Protein 1SPX (pdb70)

Radius of gyration: 17.14 Å; Cα contacts (8 Å, |Δi|>4): 496; chains: 1; bounding box: 52×37×44 Å

Foldseek 3Di:
DPQALAEEEQEPCLFFLNLLLQLVNQLVHHQYEYEEQDPVSQVVSLVSNVVSVGDNLSYHYQRADLLDPVSLCRSVVRRCVSSVAHAEYEADWAPDVVVLVVLLSTLPVSSVSSCVVRLVRNLVNLHEYEYEAALCEDPDHNVVCVRSHVSSVVVLVVQLVCLVVSVVSSYAGEYEHEAFEDPSDPVVLVVCVVQQVLSDGHGSNQSSVVSVQRRGCVRPVPDGSYYHYHYNCRSVD

Nearest PDB structures (foldseek):
  1spx-assembly1_A  TM=1.004E+00  e=1.127E-48  Caenorhabditis elegans
  1xhl-assembly1_A  TM=9.649E-01  e=7.711E-34  Caenorhabditis elegans
  4dml-assembly2_B  TM=9.146E-01  e=4.119E-20  Synechococcus elongatus PCC 7942 = FACHB-805
  4bny-assembly1_D  TM=8.651E-01  e=1.628E-18  Pseudomonas aeruginosa PAO1
  4bo6-assembly1_D  TM=8.682E-01  e=5.655E-18  Pseudomonas aeruginosa PAO1

Structure (mmCIF, N/CA/C/O backbone):
data_1SPX
#
_entry.id   1SPX
#
_cell.length_a   64.682
_cell.length_b   89.287
_cell.length_c   108.153
_cell.angle_alpha   90.00
_cell.angle_beta   90.00
_cell.angle_gamma   90.00
#
_symmetry.space_group_name_H-M   'I 2 2 2'
#
loop_
_entity.id
_entity.type
_entity.pdbx_description
1 polymer 'short-chain reductase family member (5L265)'
2 water water
#
loop_
_atom_site.group_PDB
_atom_site.id
_atom_site.type_symbol
_atom_site.label_atom_id
_atom_site.label_alt_id
_atom_site.label_comp_id
_atom_site.label_asym_id
_atom_site.label_entity_id
_atom_site.label_seq_id
_atom_site.pdbx_PDB_ins_code
_atom_site.Cartn_x
_atom_site.Cartn_y
_atom_site.Cartn_z
_atom_site.occupancy
_atom_site.B_iso_or_equiv
_atom_site.auth_seq_id
_atom_site.auth_comp_id
_atom_site.auth_asym_id
_atom_site.auth_atom_id
_atom_site.pdbx_PDB_model_num
ATOM 1 N N . THR A 1 2 ? 35.601 38.002 17.110 1.00 51.90 2 THR A N 1
ATOM 2 C CA . THR A 1 2 ? 34.953 38.313 18.416 1.00 51.69 2 THR A CA 1
ATOM 3 C C . THR A 1 2 ? 35.857 37.905 19.586 1.00 49.95 2 THR A C 1
ATOM 4 O O . THR A 1 2 ? 36.794 37.122 19.416 1.00 48.59 2 THR A O 1
ATOM 8 N N . ARG A 1 3 ? 35.599 38.450 20.771 1.00 49.09 3 ARG A N 1
ATOM 9 C CA . ARG A 1 3 ? 36.431 38.104 21.914 1.00 49.37 3 ARG A CA 1
ATOM 10 C C . ARG A 1 3 ? 36.245 36.635 22.249 1.00 47.89 3 ARG A C 1
ATOM 11 O O . ARG A 1 3 ? 35.191 36.062 22.001 1.00 51.69 3 ARG A O 1
ATOM 19 N N . PHE A 1 4 ? 37.282 36.030 22.805 1.00 46.11 4 PHE A N 1
ATOM 20 C CA . PHE A 1 4 ? 37.277 34.611 23.158 1.00 42.21 4 PHE A CA 1
ATOM 21 C C . PHE A 1 4 ? 37.602 33.734 21.952 1.00 40.42 4 PHE A C 1
ATOM 22 O O . PHE A 1 4 ? 37.505 32.508 22.025 1.00 37.87 4 PHE A O 1
ATOM 30 N N . ALA A 1 5 ? 37.976 34.362 20.840 1.00 39.48 5 ALA A N 1
ATOM 31 C CA . ALA A 1 5 ? 38.351 33.602 19.653 1.00 40.65 5 ALA A CA 1
ATOM 32 C C . ALA A 1 5 ? 39.649 32.891 20.027 1.00 39.42 5 ALA A C 1
ATOM 33 O O . ALA A 1 5 ? 40.557 33.506 20.581 1.00 38.50 5 ALA A O 1
ATOM 35 N N . GLU A 1 6 ? 39.727 31.599 19.736 1.00 40.89 6 GLU A N 1
ATOM 36 C CA . GLU A 1 6 ? 40.907 30.802 20.059 1.00 43.78 6 GLU A CA 1
ATOM 37 C C . GLU A 1 6 ? 41.024 30.555 21.564 1.00 43.31 6 GLU A C 1
ATOM 38 O 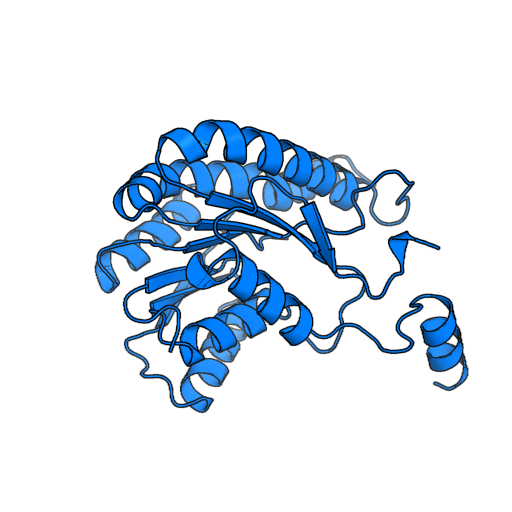O . GLU A 1 6 ? 42.094 30.196 22.057 1.00 45.43 6 GLU A O 1
ATOM 44 N N . LYS A 1 7 ? 39.928 30.763 22.291 1.00 39.77 7 LYS A N 1
ATOM 45 C CA . LYS A 1 7 ? 39.910 30.529 23.733 1.00 37.12 7 LYS A CA 1
ATOM 46 C C . LYS A 1 7 ? 39.049 29.303 24.013 1.00 35.74 7 LYS A C 1
ATOM 47 O O . LYS A 1 7 ? 38.075 29.041 23.307 1.00 35.48 7 LYS A O 1
ATOM 53 N N 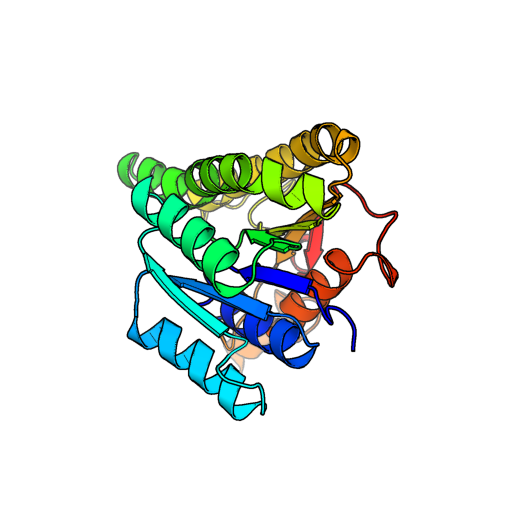. VAL A 1 8 ? 39.410 28.552 25.043 1.00 34.61 8 VAL A N 1
ATOM 54 C CA . VAL A 1 8 ? 38.662 27.360 25.411 1.00 31.91 8 VAL A CA 1
ATOM 55 C C . VAL A 1 8 ? 38.137 27.536 26.825 1.00 31.37 8 VAL A C 1
ATOM 56 O O . VAL A 1 8 ? 38.896 27.855 27.741 1.00 28.67 8 VAL A O 1
ATOM 60 N N . ALA A 1 9 ? 36.838 27.325 27.005 1.00 29.57 9 ALA A N 1
ATOM 61 C CA . ALA A 1 9 ? 36.244 27.493 28.319 1.00 30.20 9 ALA A CA 1
ATOM 62 C C . ALA A 1 9 ? 35.418 26.319 28.799 1.00 30.10 9 ALA A C 1
ATOM 63 O O . ALA A 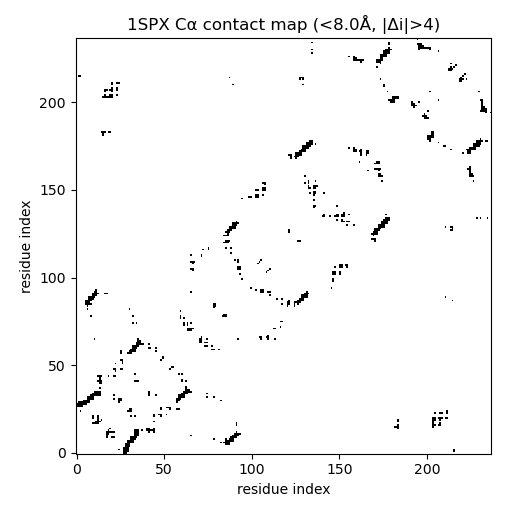1 9 ? 34.728 25.656 28.022 1.00 29.37 9 ALA A O 1
ATOM 65 N N . ILE A 1 10 ? 35.505 26.071 30.098 1.00 29.74 10 ILE A N 1
ATOM 66 C CA . ILE A 1 10 ? 34.722 25.029 30.734 1.00 29.84 10 ILE A CA 1
ATOM 67 C C . ILE A 1 10 ? 33.678 25.769 31.565 1.00 30.67 10 ILE A C 1
ATOM 68 O O . ILE A 1 10 ? 34.009 26.680 32.332 1.00 29.53 10 ILE A O 1
ATOM 73 N N . ILE A 1 11 ? 32.417 25.399 31.389 1.00 31.20 11 ILE A N 1
ATOM 74 C CA . ILE A 1 11 ? 31.332 26.019 32.139 1.00 29.67 11 ILE A CA 1
ATOM 75 C C . ILE A 1 11 ? 30.577 24.909 32.863 1.00 30.68 11 ILE A C 1
ATOM 76 O O . ILE A 1 11 ? 29.888 24.111 32.224 1.00 29.62 11 ILE A O 1
ATOM 81 N N . THR A 1 12 ? 30.715 24.839 34.183 1.00 29.92 12 THR A N 1
ATOM 82 C CA . THR A 1 12 ? 30.001 23.822 34.949 1.00 30.39 12 THR A CA 1
ATOM 83 C C . THR A 1 12 ? 28.582 24.327 35.214 1.00 30.42 12 THR A C 1
ATOM 84 O O . THR A 1 12 ? 28.316 25.524 35.088 1.00 29.09 12 THR A O 1
ATOM 88 N N . GLY A 1 13 ? 27.676 23.422 35.574 1.00 30.05 13 GLY A N 1
ATOM 89 C CA . GLY A 1 13 ? 26.301 23.824 35.817 1.00 31.09 13 GLY A CA 1
ATOM 90 C C . GLY A 1 13 ? 25.714 24.535 34.608 1.00 31.40 13 GLY A C 1
ATOM 91 O O . GLY A 1 13 ? 24.868 25.416 34.740 1.00 33.15 13 GLY A O 1
ATOM 92 N N . SER A 1 14 ? 26.160 24.144 33.419 1.00 32.79 14 SER A N 1
ATOM 93 C CA . SER A 1 14 ? 25.690 24.764 32.187 1.00 32.16 14 SER A CA 1
ATOM 94 C C . SER A 1 14 ? 24.489 24.081 31.543 1.00 34.55 14 SER A C 1
ATOM 95 O O . SER A 1 14 ? 24.183 24.323 30.374 1.00 33.27 14 SER A O 1
ATOM 98 N N . SER A 1 15 ? 23.792 23.242 32.299 1.00 35.18 15 SER A N 1
ATOM 99 C CA . SER A 1 15 ? 22.629 22.568 31.739 1.00 38.78 15 SER A CA 1
ATOM 100 C C . SER A 1 15 ? 21.372 23.422 31.887 1.00 39.72 15 SER A C 1
ATOM 101 O O . SER A 1 15 ? 20.304 23.047 31.403 1.00 40.28 15 SER A O 1
ATOM 104 N N . ASN A 1 16 ? 21.500 24.572 32.544 1.00 39.04 16 ASN A N 1
ATOM 105 C CA . ASN A 1 16 ? 20.352 25.449 32.748 1.00 39.80 16 ASN A CA 1
ATOM 106 C C . ASN A 1 16 ? 20.724 26.873 33.152 1.00 37.54 16 ASN A C 1
ATOM 107 O O . ASN A 1 16 ? 21.876 27.169 33.454 1.00 37.75 16 ASN A O 1
ATOM 112 N N . GLY A 1 17 ? 19.709 27.733 33.170 1.00 34.68 17 GLY A N 1
ATOM 113 C CA . GLY A 1 17 ? 19.863 29.124 33.559 1.00 33.69 17 GLY A CA 1
ATOM 114 C C . GLY A 1 17 ? 21.167 29.835 33.235 1.00 32.14 17 GLY A C 1
ATOM 115 O O . GLY A 1 17 ? 21.572 29.928 32.076 1.00 31.75 17 GLY A O 1
ATOM 116 N N . ILE A 1 18 ? 21.808 30.355 34.277 1.00 31.83 18 ILE A N 1
ATOM 117 C CA . ILE A 1 18 ? 23.065 31.083 34.153 1.00 31.65 18 ILE A CA 1
ATOM 118 C C . ILE A 1 18 ? 24.107 30.333 33.334 1.00 31.70 18 ILE A C 1
ATOM 119 O O . ILE A 1 18 ? 24.620 30.851 32.346 1.00 32.88 18 ILE A O 1
ATOM 124 N N . GLY A 1 19 ? 24.415 29.113 33.757 1.00 32.12 19 GLY A N 1
ATOM 125 C CA . GLY A 1 19 ? 25.402 28.315 33.057 1.00 34.33 19 GLY A CA 1
ATOM 126 C C . GLY A 1 19 ? 25.087 28.154 31.587 1.00 34.19 19 GLY A C 1
ATOM 127 O O . GLY A 1 19 ? 25.976 28.260 30.744 1.00 34.55 19 GLY A O 1
ATOM 128 N N . ARG A 1 20 ? 23.820 27.901 31.274 1.00 33.88 20 ARG A N 1
ATOM 129 C CA . ARG A 1 20 ? 23.417 27.723 29.883 1.00 35.36 20 ARG A CA 1
ATOM 130 C C . ARG A 1 20 ? 23.592 28.996 29.063 1.00 34.41 20 ARG A C 1
ATOM 131 O O . ARG A 1 20 ? 24.142 28.959 27.960 1.00 35.33 20 ARG A O 1
ATOM 139 N N . ALA A 1 21 ? 23.123 30.119 29.600 1.00 33.38 21 ALA A N 1
ATOM 140 C CA . ALA A 1 21 ? 23.243 31.394 28.898 1.00 33.62 21 ALA A CA 1
ATOM 141 C C . ALA A 1 21 ? 24.716 31.761 28.698 1.00 32.28 21 ALA A C 1
ATOM 142 O O . ALA A 1 21 ? 25.091 32.331 27.674 1.00 32.61 21 ALA A O 1
ATOM 144 N N . THR A 1 22 ? 25.548 31.433 29.681 1.00 32.30 22 THR A N 1
ATOM 145 C CA . THR A 1 22 ? 26.974 31.737 29.593 1.00 30.67 22 THR A CA 1
ATOM 146 C C . THR A 1 22 ? 27.627 30.940 28.463 1.00 30.47 22 THR A C 1
ATOM 147 O O . THR A 1 22 ? 28.429 31.477 27.699 1.00 30.43 22 THR A O 1
ATOM 151 N N . ALA A 1 23 ? 27.281 29.658 28.368 1.00 30.85 23 ALA A N 1
ATOM 152 C CA . ALA A 1 23 ? 27.831 28.786 27.333 1.00 31.32 23 ALA A CA 1
ATOM 153 C C . ALA A 1 23 ? 27.449 29.297 25.944 1.00 31.87 23 ALA A C 1
ATOM 154 O O . ALA A 1 23 ? 28.277 29.328 25.031 1.00 29.90 23 ALA A O 1
ATOM 156 N N . VAL A 1 24 ? 26.190 29.693 25.786 1.00 31.83 24 VAL A N 1
ATOM 157 C CA . VAL A 1 24 ? 25.714 30.209 24.506 1.00 32.32 24 VAL A CA 1
ATOM 158 C C . VAL A 1 24 ? 26.444 31.504 24.152 1.00 32.85 24 VAL A C 1
ATOM 159 O O . VAL A 1 24 ? 26.872 31.693 23.014 1.00 32.88 24 VAL A O 1
ATOM 163 N N . LEU A 1 25 ? 26.588 32.391 25.132 1.00 33.36 25 LEU A N 1
ATOM 164 C CA . LEU A 1 25 ? 27.269 33.663 24.907 1.00 33.36 25 LEU A CA 1
ATOM 165 C C . LEU A 1 25 ? 28.724 33.453 24.499 1.00 33.95 25 LEU A C 1
ATOM 166 O O . LEU A 1 25 ? 29.169 33.981 23.479 1.00 34.09 25 LEU A O 1
ATOM 171 N N . PHE A 1 26 ? 29.465 32.686 25.295 1.00 33.69 26 PHE A N 1
ATOM 172 C CA . PHE A 1 26 ? 30.870 32.426 24.992 1.00 34.35 26 PHE A CA 1
ATOM 173 C C . PHE A 1 26 ? 31.051 31.761 23.627 1.00 35.37 26 PHE A C 1
ATOM 174 O O . PHE A 1 26 ? 31.960 32.112 22.870 1.00 33.52 26 PHE A O 1
ATOM 182 N N . ALA A 1 27 ? 30.185 30.802 23.318 1.00 35.35 27 ALA A N 1
ATOM 183 C CA . ALA A 1 27 ? 30.248 30.098 22.040 1.00 35.33 27 ALA A CA 1
ATOM 184 C C . ALA A 1 27 ? 30.023 31.091 20.907 1.00 35.29 27 ALA A C 1
ATOM 185 O O . ALA A 1 27 ? 30.757 31.099 19.919 1.00 34.34 27 ALA A O 1
ATOM 187 N N . ARG A 1 28 ? 29.005 31.932 21.060 1.00 36.97 28 ARG A N 1
ATOM 188 C CA . ARG A 1 28 ? 28.694 32.935 20.052 1.00 40.00 28 ARG A CA 1
ATOM 189 C C . ARG A 1 28 ? 29.864 33.897 19.906 1.00 40.96 28 ARG A C 1
ATOM 190 O O . ARG A 1 28 ? 30.049 34.500 18.849 1.00 40.73 28 ARG A O 1
ATOM 198 N N . GLU A 1 29 ? 30.658 34.022 20.967 1.00 40.29 29 GLU A N 1
ATOM 199 C CA . GLU A 1 29 ? 31.812 34.912 20.968 1.00 41.20 29 GLU A CA 1
ATOM 200 C C . GLU A 1 29 ? 33.053 34.266 20.360 1.00 40.90 29 GLU A C 1
ATOM 201 O O . GLU A 1 29 ? 34.124 34.871 20.340 1.00 39.11 29 GLU A O 1
ATOM 207 N N . GLY A 1 30 ? 32.915 33.032 19.881 1.00 39.76 30 GLY A N 1
ATOM 208 C CA . GLY A 1 30 ? 34.041 32.358 19.256 1.00 38.84 30 GLY A CA 1
ATOM 209 C C . GLY A 1 30 ? 34.831 31.364 20.093 1.00 39.58 30 GLY A C 1
ATOM 210 O O . GLY A 1 30 ? 35.770 30.740 19.596 1.00 37.53 30 GLY A O 1
ATOM 211 N N . ALA A 1 31 ? 34.459 31.196 21.357 1.00 37.69 31 ALA A N 1
ATOM 212 C CA . ALA A 1 31 ? 35.178 30.270 22.221 1.00 36.92 31 ALA A CA 1
ATOM 213 C C . ALA A 1 31 ? 34.787 28.811 22.017 1.00 35.82 31 ALA A C 1
ATOM 214 O O . ALA A 1 31 ? 33.682 28.508 21.566 1.00 34.42 31 ALA A O 1
ATOM 216 N N . LYS A 1 32 ? 35.649 27.921 22.479 1.00 34.09 32 LYS A N 1
ATOM 217 C CA . LYS A 1 32 ? 35.446 26.480 22.268 1.00 35.27 32 LYS A CA 1
ATOM 218 C C . LYS A 1 32 ? 35.028 26.025 23.668 1.00 35.14 32 LYS A C 1
ATOM 219 O O . LYS A 1 32 ? 35.872 25.842 24.556 1.00 34.89 32 LYS A O 1
ATOM 225 N N . VAL A 1 33 ? 33.754 25.613 23.813 1.00 35.09 33 VAL A N 1
ATOM 226 C CA . VAL A 1 33 ? 33.197 25.423 25.141 1.00 34.18 33 VAL A CA 1
ATOM 227 C C . VAL A 1 33 ? 32.872 24.003 25.562 1.00 34.69 33 VAL A C 1
ATOM 228 O O . VAL A 1 33 ? 32.400 23.186 24.771 1.00 34.59 33 VAL A O 1
ATOM 232 N N . THR A 1 34 ? 33.144 23.722 26.830 1.00 33.26 34 THR A N 1
ATOM 233 C CA . THR A 1 34 ? 32.828 22.431 27.406 1.00 31.62 34 THR A CA 1
ATOM 234 C C . THR A 1 34 ? 31.677 22.688 28.361 1.00 31.18 34 THR A C 1
ATOM 235 O O . THR A 1 34 ? 31.808 23.442 29.328 1.00 31.04 34 THR A O 1
ATOM 239 N N . ILE A 1 35 ? 30.535 22.092 28.064 1.00 29.16 35 ILE A N 1
ATOM 240 C CA . ILE A 1 35 ? 29.376 22.239 28.915 1.00 28.86 35 ILE A CA 1
ATOM 241 C C . ILE A 1 35 ? 29.281 20.925 29.657 1.00 31.36 35 ILE A C 1
ATOM 242 O O . ILE A 1 35 ? 29.731 19.896 29.153 1.00 29.99 35 ILE A O 1
ATOM 247 N N . THR A 1 36 ? 28.721 20.950 30.858 1.00 32.35 36 THR A N 1
ATOM 248 C CA . THR A 1 36 ? 28.625 19.725 31.628 1.00 32.73 36 THR A CA 1
ATOM 249 C C . THR A 1 36 ? 27.505 19.760 32.659 1.00 35.14 36 THR A C 1
ATOM 250 O O . THR A 1 36 ? 27.080 20.831 33.109 1.00 35.14 36 THR A O 1
ATOM 254 N N . GLY A 1 37 ? 27.026 18.571 33.012 1.00 36.55 37 GLY A N 1
ATOM 255 C CA . GLY A 1 37 ? 25.959 18.432 33.985 1.00 38.00 37 GLY A CA 1
ATOM 256 C C . GLY A 1 37 ? 25.597 16.965 34.133 1.00 40.47 37 GLY A C 1
ATOM 257 O O . GLY A 1 37 ? 26.100 16.119 33.389 1.00 39.17 37 GLY A O 1
ATOM 258 N N . ARG A 1 38 ? 24.721 16.659 35.085 1.00 41.81 38 ARG A N 1
ATOM 259 C CA . ARG A 1 38 ? 24.300 15.280 35.322 1.00 45.96 38 ARG A CA 1
ATOM 260 C C . ARG A 1 38 ? 23.071 14.896 34.496 1.00 45.93 38 ARG A C 1
ATOM 261 O O . ARG A 1 38 ? 22.853 13.719 34.215 1.00 46.19 38 ARG A O 1
ATOM 269 N N . HIS A 1 39 ? 22.276 15.890 34.108 1.00 45.99 39 HIS A N 1
ATOM 270 C CA . HIS A 1 39 ? 21.074 15.642 33.313 1.00 46.33 39 HIS A CA 1
ATOM 271 C C . HIS A 1 39 ? 21.371 15.816 31.824 1.00 43.56 39 HIS A C 1
ATOM 272 O O . HIS A 1 39 ? 21.373 16.931 31.302 1.00 40.95 39 HIS A O 1
ATOM 279 N N . ALA A 1 40 ? 21.617 14.696 31.152 1.00 41.90 40 ALA A N 1
ATOM 280 C CA . ALA A 1 40 ? 21.945 14.681 29.730 1.00 41.36 40 ALA A CA 1
ATOM 281 C C . ALA A 1 40 ? 20.972 15.434 28.827 1.00 40.63 40 ALA A C 1
ATOM 282 O O . ALA A 1 40 ? 21.395 16.137 27.909 1.00 39.05 40 ALA A O 1
ATOM 284 N N . GLU A 1 41 ? 19.676 15.286 29.082 1.00 40.23 41 GLU A N 1
ATOM 285 C CA . GLU A 1 41 ? 18.662 15.947 28.264 1.00 41.37 41 GLU A CA 1
ATOM 286 C C . GLU A 1 41 ? 18.693 17.461 28.411 1.00 40.18 41 GLU A C 1
ATOM 287 O O . GLU A 1 41 ? 18.519 18.187 27.430 1.00 38.15 41 GLU A O 1
ATOM 293 N N . ARG A 1 42 ? 18.903 17.936 29.635 1.00 40.12 42 ARG A N 1
ATOM 294 C CA . ARG A 1 42 ? 18.972 19.371 29.880 1.00 40.59 42 ARG A CA 1
ATOM 295 C C . ARG A 1 42 ? 20.227 19.916 29.215 1.00 37.01 42 ARG A C 1
ATOM 296 O O . ARG A 1 42 ? 20.209 20.992 28.623 1.00 36.61 42 ARG A O 1
ATOM 304 N N . LEU A 1 43 ? 21.313 19.156 29.311 1.00 35.66 43 LEU A N 1
ATOM 305 C CA . LEU A 1 43 ? 22.585 19.559 28.730 1.00 34.66 43 LEU A CA 1
ATOM 306 C C . LEU A 1 43 ? 22.504 19.630 27.206 1.00 34.28 43 LEU A C 1
ATOM 307 O O . LEU A 1 43 ? 23.008 20.574 26.587 1.00 34.68 43 LEU A O 1
ATOM 312 N N . GLU A 1 44 ? 21.868 18.636 26.595 1.00 32.62 44 GLU A N 1
ATOM 313 C CA . GLU A 1 44 ? 21.736 18.623 25.139 1.00 33.40 44 GLU A CA 1
ATOM 314 C C . GLU A 1 44 ? 20.945 19.856 24.697 1.00 32.88 44 GLU A C 1
ATOM 315 O O . GLU A 1 44 ? 21.211 20.436 23.641 1.00 31.99 44 GLU A O 1
ATOM 321 N N . GLU A 1 45 ? 19.981 20.262 25.521 1.00 33.00 45 GLU A N 1
ATOM 322 C CA . GLU A 1 45 ? 19.170 21.435 25.220 1.00 34.35 45 GLU A CA 1
ATOM 323 C C . GLU A 1 45 ? 20.085 22.656 25.127 1.00 35.05 45 GLU A C 1
ATOM 324 O O . GLU A 1 45 ? 19.870 23.544 24.305 1.00 35.90 45 GLU A O 1
ATOM 330 N N . THR A 1 46 ? 21.111 22.696 25.975 1.00 34.82 46 THR A N 1
ATOM 331 C CA . THR A 1 46 ? 22.069 23.800 25.951 1.00 33.21 46 THR A CA 1
ATOM 332 C C . THR A 1 46 ? 22.821 23.733 24.624 1.00 32.81 46 THR A C 1
ATOM 333 O O . THR A 1 46 ? 22.980 24.735 23.931 1.00 31.60 46 THR A O 1
ATOM 337 N N . ARG A 1 47 ? 23.283 22.537 24.281 1.00 32.95 47 ARG A N 1
ATOM 338 C CA . ARG A 1 47 ? 24.005 22.327 23.033 1.00 32.82 47 ARG A CA 1
ATOM 339 C C . ARG A 1 47 ? 23.159 22.804 21.851 1.00 33.47 47 ARG A C 1
ATOM 340 O O . ARG A 1 47 ? 23.654 23.503 20.964 1.00 34.25 47 ARG A O 1
ATOM 348 N N . GLN A 1 48 ? 21.882 22.434 21.844 1.00 33.54 48 GLN A N 1
ATOM 349 C CA . GLN A 1 48 ? 20.986 22.840 20.763 1.00 34.06 48 GLN A CA 1
ATOM 350 C C . GLN A 1 48 ? 20.868 24.359 20.645 1.00 34.69 48 GLN A C 1
ATOM 351 O O . GLN A 1 48 ? 20.789 24.886 19.536 1.00 35.36 48 GLN A O 1
ATOM 357 N N . GLN A 1 49 ? 20.855 25.072 21.772 1.00 34.14 49 GLN A N 1
ATOM 358 C CA . GLN A 1 49 ? 20.769 26.531 21.711 1.00 34.23 49 GLN A CA 1
ATOM 359 C C . GLN A 1 49 ? 22.058 27.100 21.117 1.00 34.81 49 GLN A C 1
ATOM 360 O O . GLN A 1 49 ? 22.044 28.131 20.443 1.00 34.42 49 GLN A O 1
ATOM 366 N N . ILE A 1 50 ? 23.174 26.418 21.362 1.00 33.67 50 ILE A N 1
ATOM 367 C CA . ILE A 1 50 ? 24.452 26.861 20.821 1.00 34.87 50 ILE A CA 1
ATOM 368 C C . ILE A 1 50 ? 24.445 26.660 19.309 1.00 35.46 50 ILE A C 1
ATOM 369 O O . ILE A 1 50 ? 24.804 27.564 18.554 1.00 36.29 50 ILE A O 1
ATOM 374 N N . LEU A 1 51 ? 24.024 25.477 18.872 1.00 36.58 51 LEU A N 1
ATOM 375 C CA . LEU A 1 51 ? 23.953 25.171 17.448 1.00 39.05 51 LEU A CA 1
ATOM 376 C C . LEU A 1 51 ? 22.990 26.125 16.748 1.00 40.84 51 LEU A C 1
ATOM 377 O O . LEU A 1 51 ? 23.291 26.648 15.677 1.00 42.13 51 LEU A O 1
ATOM 382 N N . ALA A 1 52 ? 21.833 26.349 17.367 1.00 43.11 52 ALA A N 1
ATOM 383 C CA . ALA A 1 52 ? 20.817 27.239 16.811 1.00 43.70 52 ALA A CA 1
ATOM 384 C C . ALA A 1 52 ? 21.368 28.642 16.618 1.00 44.64 52 ALA A C 1
ATOM 385 O O . ALA A 1 52 ? 20.928 29.370 15.731 1.00 44.53 52 ALA A O 1
ATOM 387 N N . ALA A 1 53 ? 22.329 29.022 17.456 1.00 44.56 53 ALA A N 1
ATOM 388 C CA . ALA A 1 53 ? 22.937 30.344 17.360 1.00 43.16 53 ALA A CA 1
ATOM 389 C C . ALA A 1 53 ? 23.880 30.393 16.167 1.00 43.15 53 ALA A C 1
ATOM 390 O O . ALA A 1 53 ? 24.473 31.431 15.881 1.00 43.78 53 ALA A O 1
ATOM 392 N N . GLY A 1 54 ? 24.016 29.263 15.477 1.00 42.29 54 GLY A N 1
ATOM 393 C CA . GLY A 1 54 ? 24.883 29.201 14.315 1.00 42.13 54 GLY A CA 1
ATOM 394 C C . GLY A 1 54 ? 26.312 28.768 14.591 1.00 42.29 54 GLY A C 1
ATOM 395 O O . GLY A 1 54 ? 27.175 28.874 13.719 1.00 42.23 54 GLY A O 1
ATOM 396 N N . VAL A 1 55 ? 26.569 28.269 15.796 1.00 41.68 55 VAL A N 1
ATOM 397 C CA . VAL A 1 55 ? 27.911 27.823 16.161 1.00 39.92 55 VAL A CA 1
ATOM 398 C C . VAL A 1 55 ? 28.175 26.395 15.695 1.00 39.97 55 VAL A C 1
ATOM 399 O O . VAL A 1 55 ? 27.306 25.534 15.793 1.00 41.21 55 VAL A O 1
ATOM 403 N N . SER A 1 56 ? 29.381 26.146 15.195 1.00 40.40 56 SER A N 1
ATOM 404 C CA . SER A 1 56 ? 29.755 24.814 14.729 1.00 41.94 56 SER A CA 1
ATOM 405 C C . SER A 1 56 ? 29.750 23.812 15.882 1.00 42.83 56 SER A C 1
ATOM 406 O O . SER A 1 56 ? 30.201 24.121 16.985 1.00 42.93 56 SER A O 1
ATOM 409 N N . GLU A 1 57 ? 29.244 22.612 15.617 1.00 42.14 57 GLU A N 1
ATOM 410 C CA . GLU A 1 57 ? 29.176 21.566 16.627 1.00 42.69 57 GLU A CA 1
ATOM 411 C C . GLU A 1 57 ? 30.561 21.161 17.105 1.00 41.84 57 GLU A C 1
ATOM 412 O O . GLU A 1 57 ? 30.709 20.550 18.163 1.00 41.02 57 GLU A O 1
ATOM 418 N N . GLN A 1 58 ? 31.573 21.495 16.312 1.00 41.39 58 GLN A N 1
ATOM 419 C CA . GLN A 1 58 ? 32.949 21.168 16.649 1.00 41.62 58 GLN A CA 1
ATOM 420 C C . GLN A 1 58 ? 33.452 21.994 17.829 1.00 40.36 58 GLN A C 1
ATOM 421 O O . GLN A 1 58 ? 34.409 21.612 18.495 1.00 38.88 58 GLN A O 1
ATOM 427 N N . ASN A 1 59 ? 32.798 23.120 18.089 1.00 39.29 59 ASN A N 1
ATOM 428 C CA . ASN A 1 59 ? 33.198 24.005 19.178 1.00 39.26 59 ASN A CA 1
ATOM 429 C C . ASN A 1 59 ? 32.500 23.706 20.502 1.00 38.98 59 ASN A C 1
ATOM 430 O O . ASN A 1 59 ? 32.622 24.470 21.462 1.00 37.16 59 ASN A O 1
ATOM 435 N N . VAL A 1 60 ? 31.773 22.596 20.553 1.00 38.30 60 VAL A N 1
ATOM 436 C CA . VAL A 1 60 ? 31.064 22.221 21.766 1.00 38.45 60 VAL A CA 1
ATOM 437 C C . VAL A 1 60 ? 31.412 20.810 22.222 1.00 38.67 60 VAL A C 1
ATOM 438 O O . VAL A 1 60 ? 31.354 19.861 21.443 1.00 39.76 60 VAL A O 1
ATOM 442 N N . ASN A 1 61 ? 31.783 20.689 23.491 1.00 37.87 61 ASN A N 1
ATOM 443 C CA . ASN A 1 61 ? 32.120 19.402 24.095 1.00 37.82 61 ASN A CA 1
ATOM 444 C C . ASN A 1 61 ? 31.137 19.181 25.245 1.00 38.68 61 ASN A C 1
ATOM 445 O O . ASN A 1 61 ? 31.187 19.890 26.250 1.00 37.09 61 ASN A O 1
ATOM 450 N N . SER A 1 62 ? 30.236 18.213 25.082 1.00 38.09 62 SER A N 1
ATOM 451 C CA . SER A 1 62 ? 29.235 17.909 26.105 1.00 39.11 62 SER A CA 1
ATOM 452 C C . SER A 1 62 ? 29.683 16.773 27.004 1.00 38.82 62 SER A C 1
ATOM 453 O O . SER A 1 62 ? 29.943 15.668 26.534 1.00 39.10 62 SER A O 1
ATOM 456 N N . VAL A 1 63 ? 29.762 17.044 28.301 1.00 38.02 63 VAL A N 1
ATOM 457 C CA . VAL A 1 63 ? 30.183 16.030 29.256 1.00 37.47 63 VAL A CA 1
ATOM 458 C C . VAL A 1 63 ? 29.125 15.778 30.324 1.00 39.12 63 VAL A C 1
ATOM 459 O O . VAL A 1 63 ? 28.840 16.648 31.152 1.00 38.55 63 VAL A O 1
ATOM 463 N N . VAL A 1 64 ? 28.533 14.588 30.297 1.00 38.12 64 VAL A N 1
ATOM 464 C CA . VAL A 1 64 ? 27.531 14.231 31.295 1.00 38.55 64 VAL A CA 1
ATOM 465 C C . VAL A 1 64 ? 28.308 13.601 32.439 1.00 37.91 64 VAL A C 1
ATOM 466 O O . VAL A 1 64 ? 28.890 12.528 32.281 1.00 39.41 64 VAL A O 1
ATOM 470 N N . ALA A 1 65 ? 28.330 14.271 33.586 1.00 36.02 65 ALA A N 1
ATOM 471 C CA . ALA A 1 65 ? 29.073 13.757 34.726 1.00 36.34 65 ALA A CA 1
ATOM 472 C C . ALA A 1 65 ? 28.716 14.427 36.047 1.00 36.14 65 ALA A C 1
ATOM 473 O O . ALA A 1 65 ? 28.125 15.508 36.075 1.00 35.78 65 ALA A O 1
ATOM 475 N N . ASP A 1 66 ? 29.085 13.762 37.138 1.00 36.03 66 ASP A N 1
ATOM 476 C CA . ASP A 1 66 ? 28.854 14.268 38.483 1.00 36.56 66 ASP A CA 1
ATOM 477 C C . ASP A 1 66 ? 30.122 15.025 38.858 1.00 36.21 66 ASP A C 1
ATOM 478 O O . ASP A 1 66 ? 31.158 14.417 39.151 1.00 34.21 66 ASP A O 1
ATOM 483 N N . VAL A 1 67 ? 30.040 16.349 38.849 1.00 35.58 67 VAL A N 1
ATOM 484 C CA . VAL A 1 67 ? 31.193 17.176 39.159 1.00 34.72 67 VAL A CA 1
ATOM 485 C C . VAL A 1 67 ? 31.693 17.005 40.595 1.00 34.51 67 VAL A C 1
ATOM 486 O O . VAL A 1 67 ? 32.765 17.500 40.943 1.00 35.20 67 VAL A O 1
ATOM 490 N N . THR A 1 68 ? 30.927 16.311 41.433 1.00 33.73 68 THR A N 1
ATOM 491 C CA . THR A 1 68 ? 31.359 16.102 42.811 1.00 34.19 68 THR A CA 1
ATOM 492 C C . THR A 1 68 ? 32.286 14.898 42.927 1.00 34.69 68 THR A C 1
ATOM 493 O O . THR A 1 68 ? 32.912 14.696 43.969 1.00 32.86 68 THR A O 1
ATOM 497 N N . THR A 1 69 ? 32.380 14.100 41.864 1.00 34.95 69 THR A N 1
ATOM 498 C CA . THR A 1 69 ? 33.243 12.918 41.902 1.00 34.85 69 THR A CA 1
ATOM 499 C C . THR A 1 69 ? 34.577 13.140 41.202 1.00 34.41 69 THR A C 1
ATOM 500 O O . THR A 1 69 ? 34.685 13.934 40.267 1.00 32.85 69 THR A O 1
ATOM 504 N N . ASP A 1 70 ? 35.593 12.422 41.665 1.00 34.65 70 ASP A N 1
ATOM 505 C CA . ASP A 1 70 ? 36.927 12.524 41.098 1.00 38.47 70 ASP A CA 1
ATOM 506 C C . ASP A 1 70 ? 36.889 12.198 39.604 1.00 38.72 70 ASP A C 1
ATOM 507 O O . ASP A 1 70 ? 37.509 12.884 38.791 1.00 39.80 70 ASP A O 1
ATOM 512 N N . ALA A 1 71 ? 36.149 11.152 39.248 1.00 37.72 71 ALA A N 1
ATOM 513 C CA . ALA A 1 71 ? 36.036 10.731 37.853 1.00 38.31 71 ALA A CA 1
ATOM 514 C C . ALA A 1 71 ? 35.312 11.760 36.987 1.00 36.62 71 ALA A C 1
ATOM 515 O O . ALA A 1 71 ? 35.709 12.013 35.852 1.00 36.30 71 ALA A O 1
ATOM 517 N N . GLY A 1 72 ? 34.239 12.338 37.515 1.00 36.84 72 GLY A N 1
ATOM 518 C CA . GLY A 1 72 ? 33.503 13.332 36.756 1.00 34.96 72 GLY A CA 1
ATOM 519 C C . GLY A 1 72 ? 34.421 14.495 36.437 1.00 34.54 72 GLY A C 1
ATOM 520 O O . GLY A 1 72 ? 34.513 14.946 35.291 1.00 33.22 72 GLY A O 1
ATOM 521 N N . GLN A 1 73 ? 35.107 14.974 37.470 1.00 32.80 73 GLN A N 1
ATOM 522 C CA . GLN A 1 73 ? 36.043 16.077 37.341 1.00 32.92 73 GLN A CA 1
ATOM 523 C C . GLN A 1 73 ? 37.089 15.771 36.270 1.00 35.49 73 GLN A C 1
ATOM 524 O O . GLN A 1 73 ? 37.310 16.573 35.360 1.00 35.59 73 GLN A O 1
ATOM 530 N N . ASP A 1 74 ? 37.726 14.608 36.375 1.00 36.29 74 ASP A N 1
ATOM 531 C CA . ASP A 1 74 ? 38.748 14.225 35.409 1.00 38.18 74 ASP A CA 1
ATOM 532 C C . ASP A 1 74 ? 38.190 14.135 33.995 1.00 37.60 74 ASP A C 1
ATOM 533 O O . ASP A 1 74 ? 38.846 14.539 33.044 1.00 37.40 74 ASP A O 1
ATOM 538 N N . GLU A 1 75 ? 36.979 13.607 33.859 1.00 37.61 75 GLU A N 1
ATOM 539 C CA . GLU A 1 75 ? 36.350 13.486 32.548 1.00 38.60 75 GLU A CA 1
ATOM 540 C C . GLU A 1 75 ? 36.101 14.873 31.946 1.00 38.21 75 GLU A C 1
ATOM 541 O O . GLU A 1 75 ? 36.379 15.119 30.768 1.00 37.19 75 GLU A O 1
ATOM 547 N N . ILE A 1 76 ? 35.561 15.774 32.759 1.00 36.24 76 ILE A N 1
ATOM 548 C CA . ILE A 1 76 ? 35.288 17.130 32.313 1.00 35.41 76 ILE A CA 1
ATOM 549 C C . ILE A 1 76 ? 36.560 17.762 31.756 1.00 34.92 76 ILE A C 1
ATOM 550 O O . ILE A 1 76 ? 36.554 18.346 30.672 1.00 33.25 76 ILE A O 1
ATOM 555 N N . LEU A 1 77 ? 37.650 17.625 32.504 1.00 35.21 77 LEU A N 1
ATOM 556 C CA . LEU A 1 77 ? 38.935 18.192 32.113 1.00 35.25 77 LEU A CA 1
ATOM 557 C C . LEU A 1 77 ? 39.642 17.429 30.992 1.00 36.17 77 LEU A C 1
ATOM 558 O O . LEU A 1 77 ? 40.161 18.041 30.057 1.00 36.12 77 LEU A O 1
ATOM 563 N N . SER A 1 78 ? 39.665 16.103 31.077 1.00 33.33 78 SER A N 1
ATOM 564 C CA . SER A 1 78 ? 40.342 15.307 30.059 1.00 35.67 78 SER A CA 1
ATOM 565 C C . SER A 1 78 ? 39.724 15.478 28.673 1.00 34.86 78 SER A C 1
ATOM 566 O O . SER A 1 78 ? 40.444 15.609 27.688 1.00 34.95 78 SER A O 1
ATOM 569 N N . THR A 1 79 ? 38.396 15.495 28.592 1.00 34.63 79 THR A N 1
ATOM 570 C CA . THR A 1 79 ? 37.738 15.652 27.298 1.00 35.70 79 THR A CA 1
ATOM 571 C C . THR A 1 79 ? 37.934 17.040 26.697 1.00 37.49 79 THR A C 1
ATOM 572 O O . THR A 1 79 ? 37.977 17.188 25.475 1.00 35.71 79 THR A O 1
ATOM 576 N N . THR A 1 80 ? 38.054 18.061 27.543 1.00 37.34 80 THR A N 1
ATOM 577 C CA . THR A 1 80 ? 38.253 19.408 27.024 1.00 38.79 80 THR A CA 1
ATOM 578 C C . THR A 1 80 ? 39.662 19.561 26.455 1.00 38.87 80 THR A C 1
ATOM 579 O O . THR A 1 80 ? 39.843 20.147 25.385 1.00 38.87 80 THR A O 1
ATOM 583 N N . LEU A 1 81 ? 40.654 19.019 27.157 1.00 38.03 81 LEU A N 1
ATOM 584 C CA . LEU A 1 81 ? 42.037 19.102 26.701 1.00 38.60 81 LEU A CA 1
ATOM 585 C C . LEU A 1 81 ? 42.249 18.220 25.474 1.00 38.02 81 LEU A C 1
ATOM 586 O O . LEU A 1 81 ? 43.033 18.552 24.590 1.00 37.36 81 LEU A O 1
ATOM 591 N N . GLY A 1 82 ? 41.542 17.097 25.425 1.00 38.82 82 GLY A N 1
ATOM 592 C CA . GLY A 1 82 ? 41.674 16.195 24.297 1.00 39.20 82 GLY A CA 1
ATOM 593 C C . GLY A 1 82 ? 41.121 16.808 23.026 1.00 41.23 82 GLY A C 1
ATOM 594 O O . GLY A 1 82 ? 41.802 16.857 22.000 1.00 42.25 82 GLY A O 1
ATOM 595 N N . LYS A 1 83 ? 39.885 17.291 23.096 1.00 41.77 83 LYS A N 1
ATOM 596 C CA . LYS A 1 83 ? 39.229 17.891 21.944 1.00 41.45 83 LYS A CA 1
ATOM 597 C C . LYS A 1 83 ? 39.727 19.280 21.560 1.00 40.90 83 LYS A C 1
ATOM 598 O O . LYS A 1 83 ? 39.808 19.607 20.378 1.00 38.96 83 LYS A O 1
ATOM 604 N N . PHE A 1 84 ? 40.059 20.097 22.554 1.00 39.48 84 PHE A N 1
ATOM 605 C CA . PHE A 1 84 ? 40.484 21.465 22.285 1.00 37.70 84 PHE A CA 1
ATOM 606 C C . PHE A 1 84 ? 41.967 21.754 22.488 1.00 37.35 84 PHE A C 1
ATOM 607 O O . PHE A 1 84 ? 42.449 22.811 22.089 1.00 35.21 84 PHE A O 1
ATOM 615 N N . GLY A 1 85 ? 42.678 20.825 23.122 1.00 35.67 85 GLY A N 1
ATOM 616 C CA . GLY A 1 85 ? 44.108 20.988 23.323 1.00 36.86 85 GLY A CA 1
ATOM 617 C C . GLY A 1 85 ? 44.607 21.900 24.429 1.00 37.03 85 GLY A C 1
ATOM 618 O O . GLY A 1 85 ? 45.793 21.867 24.757 1.00 36.54 85 GLY A O 1
ATOM 619 N N . LYS A 1 86 ? 43.724 22.708 25.008 1.00 34.97 86 LYS A N 1
ATOM 620 C CA . LYS A 1 86 ? 44.122 23.625 26.072 1.00 33.85 86 LYS A CA 1
ATOM 621 C C . LYS A 1 86 ? 42.900 24.133 26.837 1.00 33.96 86 LYS A C 1
ATOM 622 O O . LYS A 1 86 ? 41.764 23.814 26.492 1.00 33.33 86 LYS A O 1
ATOM 628 N N . LEU A 1 87 ? 43.147 24.934 27.871 1.00 32.42 87 LEU A N 1
ATOM 6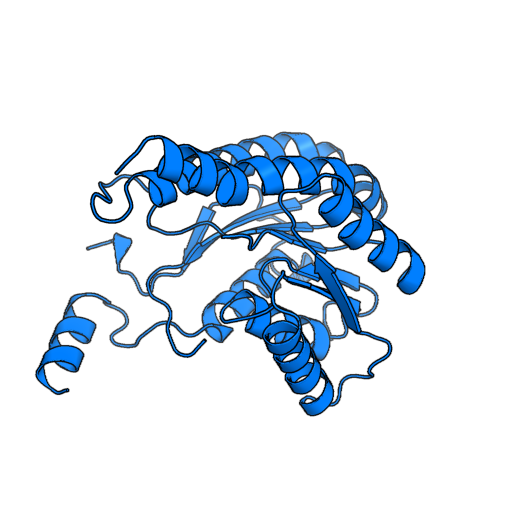29 C CA . LEU A 1 87 ? 42.074 25.508 28.680 1.00 32.30 87 LEU A CA 1
ATOM 630 C C . LEU A 1 87 ? 42.432 26.942 29.057 1.00 31.03 87 LEU A C 1
ATOM 631 O O . LEU A 1 87 ? 43.489 27.200 29.636 1.00 31.23 87 LEU A O 1
ATOM 636 N N . ASP A 1 88 ? 41.542 27.869 28.726 1.00 29.72 88 ASP A N 1
ATOM 637 C CA . ASP A 1 88 ? 41.753 29.283 29.013 1.00 28.96 88 ASP A CA 1
ATOM 638 C C . ASP A 1 88 ? 40.849 29.818 30.117 1.00 29.36 88 ASP A C 1
ATOM 639 O O . ASP A 1 88 ? 41.270 30.641 30.930 1.00 29.29 88 ASP A O 1
ATOM 644 N N . ILE A 1 89 ? 39.610 29.341 30.141 1.00 27.50 89 ILE A N 1
ATOM 645 C CA . ILE A 1 89 ? 38.627 29.843 31.091 1.00 29.12 89 ILE A CA 1
ATOM 646 C C . ILE A 1 89 ? 37.844 28.770 31.833 1.00 30.12 89 ILE A C 1
ATOM 647 O O . ILE A 1 89 ? 37.401 27.786 31.241 1.00 30.33 89 ILE A O 1
ATOM 652 N N . LEU A 1 90 ? 37.680 28.970 33.135 1.00 28.24 90 LEU A N 1
ATOM 653 C CA . LEU A 1 90 ? 36.899 28.052 33.945 1.00 27.79 90 LEU A CA 1
ATOM 654 C C . LEU A 1 90 ? 35.856 28.877 34.686 1.00 29.22 90 LEU A C 1
ATOM 655 O O . LEU A 1 90 ? 36.188 29.770 35.472 1.00 26.89 90 LEU A O 1
ATOM 660 N N . VAL A 1 91 ? 34.592 28.595 34.404 1.00 28.93 91 VAL A N 1
ATOM 661 C CA . VAL A 1 91 ? 33.498 29.281 35.066 1.00 27.23 91 VAL A CA 1
ATOM 662 C C . VAL A 1 91 ? 32.928 28.257 36.033 1.00 29.36 91 VAL A C 1
ATOM 663 O O . VAL A 1 91 ? 32.269 27.301 35.614 1.00 28.44 91 VAL A O 1
ATOM 667 N N . ASN A 1 92 ? 33.204 28.442 37.319 1.00 27.34 92 ASN A N 1
ATOM 668 C CA . ASN A 1 92 ? 32.714 27.521 38.336 1.00 31.00 92 ASN A CA 1
ATOM 669 C C . ASN A 1 92 ? 31.289 27.891 38.724 1.00 31.84 92 ASN A C 1
ATOM 670 O O . ASN A 1 92 ? 31.064 28.720 39.609 1.00 31.11 92 ASN A O 1
ATOM 675 N N . ASN A 1 93 ? 30.333 27.270 38.042 1.00 33.21 93 ASN A N 1
ATOM 676 C CA . ASN A 1 93 ? 28.920 27.523 38.280 1.00 37.43 93 ASN A CA 1
ATOM 677 C C . ASN A 1 93 ? 28.195 26.280 38.793 1.00 40.17 93 ASN A C 1
ATOM 678 O O . ASN A 1 93 ? 27.096 25.965 38.347 1.00 42.84 93 ASN A O 1
ATOM 683 N N . ALA A 1 94 ? 28.808 25.571 39.729 1.00 44.70 94 ALA A N 1
ATOM 684 C CA . ALA A 1 94 ? 28.179 24.379 40.283 1.00 48.69 94 ALA A CA 1
ATOM 685 C C . ALA A 1 94 ? 27.328 24.780 41.482 1.00 49.02 94 ALA A C 1
ATOM 686 O O . ALA A 1 94 ? 27.762 25.562 42.325 1.00 50.67 94 ALA A O 1
ATOM 688 N N . GLY A 1 95 ? 26.115 24.248 41.551 1.00 50.75 95 GLY A N 1
ATOM 689 C CA . GLY A 1 95 ? 25.231 24.571 42.655 1.00 51.23 95 GLY A CA 1
ATOM 690 C C . GLY A 1 95 ? 24.033 25.385 42.214 1.00 51.25 95 GLY A C 1
ATOM 691 O O . GLY A 1 95 ? 23.056 25.503 42.953 1.00 53.30 95 GLY A O 1
ATOM 692 N N . GLN A 1 109 ? 17.957 22.949 58.921 1.00 44.09 109 GLN A N 1
ATOM 693 C CA . GLN A 1 109 ? 18.041 21.806 58.023 1.00 44.15 109 GLN A CA 1
ATOM 694 C C . GLN A 1 109 ? 19.036 20.778 58.560 1.00 41.51 109 GLN A C 1
ATOM 695 O O . GLN A 1 109 ? 19.930 21.107 59.343 1.00 39.88 109 GLN A O 1
ATOM 701 N N . SER A 1 110 ? 18.866 19.530 58.136 1.00 38.93 110 SER A N 1
ATOM 702 C CA . SER A 1 110 ? 19.709 18.424 58.579 1.00 38.67 110 SER A CA 1
ATOM 703 C C . SER A 1 110 ? 21.176 18.560 58.195 1.00 37.76 110 SER A C 1
ATOM 704 O O . SER A 1 110 ? 21.527 19.278 57.260 1.00 36.05 110 SER A O 1
ATOM 707 N N . ILE A 1 111 ? 22.028 17.848 58.925 1.00 37.74 111 ILE A N 1
ATOM 708 C CA . ILE A 1 111 ? 23.455 17.874 58.659 1.00 38.73 111 ILE A CA 1
ATOM 709 C C . ILE A 1 111 ? 23.692 17.189 57.321 1.00 38.29 111 ILE A C 1
ATOM 710 O O . ILE A 1 111 ? 24.673 17.468 56.638 1.00 37.77 111 ILE A O 1
ATOM 715 N N . GLU A 1 112 ? 22.777 16.297 56.950 1.00 37.97 112 GLU A N 1
ATOM 716 C CA . GLU A 1 112 ? 22.874 15.580 55.683 1.00 38.99 112 GLU A CA 1
ATOM 717 C C . GLU A 1 112 ? 22.764 16.570 54.528 1.00 37.40 112 GLU A C 1
ATOM 718 O O . GLU A 1 112 ? 23.502 16.477 53.548 1.00 37.74 112 GLU A O 1
ATOM 724 N N . SER A 1 113 ? 21.832 17.511 54.647 1.00 36.34 113 SER A N 1
ATOM 725 C CA . SER A 1 113 ? 21.645 18.521 53.614 1.00 36.75 113 SER A CA 1
ATOM 726 C C . SER A 1 113 ? 22.871 19.421 53.604 1.00 34.73 113 SER A C 1
ATOM 727 O O . SER A 1 113 ? 23.273 19.922 52.560 1.00 34.25 113 SER A O 1
ATOM 730 N N . TYR A 1 114 ? 23.450 19.632 54.781 1.00 34.44 114 TYR A N 1
ATOM 731 C CA . TYR A 1 114 ? 24.657 20.440 54.904 1.00 33.64 114 TYR A CA 1
ATOM 732 C C . TYR A 1 114 ? 25.769 19.783 54.080 1.00 33.13 114 TYR A C 1
ATOM 733 O O . TYR A 1 114 ? 26.422 20.433 53.261 1.00 33.60 114 TYR A O 1
ATOM 742 N N . ASP A 1 115 ? 25.979 18.490 54.310 1.00 32.40 115 ASP A N 1
ATOM 743 C CA . ASP A 1 115 ? 27.012 17.743 53.601 1.00 32.21 115 ASP A CA 1
ATOM 744 C C . ASP A 1 115 ? 26.836 17.788 52.093 1.00 31.99 115 ASP A C 1
ATOM 745 O O . ASP A 1 115 ? 27.790 18.045 51.358 1.00 32.68 115 ASP A O 1
ATOM 750 N N . ALA A 1 116 ? 25.619 17.527 51.629 1.00 31.58 116 ALA A N 1
ATOM 751 C CA . ALA A 1 116 ? 25.348 17.541 50.196 1.00 32.48 116 ALA A CA 1
ATOM 752 C C . ALA A 1 116 ? 25.569 18.939 49.625 1.00 31.97 116 ALA A C 1
ATOM 753 O O . ALA A 1 116 ? 26.189 19.101 48.574 1.00 32.31 116 ALA A O 1
ATOM 755 N N . THR A 1 117 ? 25.063 19.946 50.327 1.00 30.75 117 THR A N 1
ATOM 756 C CA . THR A 1 117 ? 25.197 21.322 49.868 1.00 30.22 117 THR A CA 1
ATOM 757 C C . THR A 1 117 ? 26.650 21.786 49.773 1.00 29.50 117 THR A C 1
ATOM 758 O O . THR A 1 117 ? 27.043 22.382 48.772 1.00 28.73 117 THR A O 1
ATOM 762 N N . LEU A 1 118 ? 27.452 21.517 50.799 1.00 28.50 118 LEU A N 1
ATOM 763 C CA . LEU A 1 118 ? 28.845 21.941 50.749 1.00 30.41 118 LEU A CA 1
ATOM 764 C C . LEU A 1 118 ? 29.671 21.129 49.766 1.00 31.69 118 LEU A C 1
ATOM 765 O O . LEU A 1 118 ? 30.605 21.642 49.148 1.00 32.34 118 LEU A O 1
ATOM 770 N N . ASN A 1 119 ? 29.325 19.857 49.623 1.00 33.87 119 ASN A N 1
ATOM 771 C CA . ASN A 1 119 ? 30.037 18.987 48.701 1.00 33.93 119 ASN A CA 1
ATOM 772 C C . ASN A 1 119 ? 29.933 19.563 47.288 1.00 33.92 119 ASN A C 1
ATOM 773 O O . ASN A 1 119 ? 30.931 19.687 46.577 1.00 33.96 119 ASN A O 1
ATOM 778 N N . LEU A 1 120 ? 28.723 19.940 46.890 1.00 32.86 120 LEU A N 1
ATOM 779 C CA . LEU A 1 120 ? 28.515 20.486 45.550 1.00 32.73 120 LEU A CA 1
ATOM 780 C C . LEU A 1 120 ? 28.998 21.925 45.362 1.00 32.44 120 LEU A C 1
ATOM 781 O O . LEU A 1 120 ? 29.733 22.225 44.420 1.00 32.26 120 LEU A O 1
ATOM 786 N N . ASN A 1 121 ? 28.587 22.809 46.264 1.00 30.80 121 ASN A N 1
ATOM 787 C CA . ASN A 1 121 ? 28.928 24.221 46.161 1.00 31.02 121 ASN A CA 1
ATOM 788 C C . ASN A 1 121 ? 30.344 24.644 46.535 1.00 32.14 121 ASN A C 1
ATOM 789 O O . ASN A 1 121 ? 30.809 25.691 46.083 1.00 33.97 121 ASN A O 1
ATOM 794 N N . LEU A 1 122 ? 31.040 23.848 47.339 1.00 29.02 122 LEU A N 1
ATOM 795 C CA . LEU A 1 122 ? 32.395 24.223 47.739 1.00 29.95 122 LEU A CA 1
ATOM 796 C C . LEU A 1 122 ? 33.457 23.189 47.379 1.00 29.42 122 LEU A C 1
ATOM 797 O O . LEU A 1 122 ? 34.379 23.464 46.611 1.00 29.65 122 LEU A O 1
ATOM 802 N N . ARG A 1 123 ? 33.318 21.999 47.943 1.00 30.17 123 ARG A N 1
ATOM 803 C CA . ARG A 1 123 ? 34.267 20.919 47.713 1.00 31.46 123 ARG A CA 1
ATOM 804 C C . ARG A 1 123 ? 34.558 20.638 46.236 1.00 30.07 123 ARG A C 1
ATOM 805 O O . ARG A 1 123 ? 35.720 20.631 45.819 1.00 30.50 123 ARG A O 1
ATOM 813 N N . SER A 1 124 ? 33.517 20.421 45.439 1.00 28.97 124 SER A N 1
ATOM 814 C CA . SER A 1 124 ? 33.713 20.122 44.019 1.00 29.57 124 SER A CA 1
ATOM 815 C C . SER A 1 124 ? 34.390 21.256 43.250 1.00 30.46 124 SER A C 1
ATOM 816 O O . SER A 1 124 ? 35.131 21.013 42.301 1.00 29.59 124 SER A O 1
ATOM 819 N N . VAL A 1 125 ? 34.129 22.494 43.656 1.00 30.68 125 VAL A N 1
ATOM 820 C CA . VAL A 1 125 ? 34.729 23.645 42.994 1.00 29.07 125 VAL A CA 1
ATOM 821 C C . VAL A 1 125 ? 36.224 23.687 43.286 1.00 28.77 125 VAL A C 1
ATOM 822 O O . VAL A 1 125 ? 37.037 23.940 42.401 1.00 28.62 125 VAL A O 1
ATOM 826 N N . ILE A 1 126 ? 36.582 23.430 44.537 1.00 29.31 126 ILE A N 1
ATOM 827 C CA . ILE A 1 126 ? 37.984 23.432 44.939 1.00 29.36 126 ILE A CA 1
ATOM 828 C C . ILE A 1 126 ? 38.737 22.301 44.238 1.00 29.29 126 ILE A C 1
ATOM 829 O O . ILE A 1 126 ? 39.837 22.496 43.715 1.00 29.70 126 ILE A O 1
ATOM 834 N N . ALA A 1 127 ? 38.127 21.121 44.214 1.00 29.53 127 ALA A N 1
ATOM 835 C CA . ALA A 1 127 ? 38.739 19.956 43.586 1.00 30.57 127 ALA A CA 1
ATOM 836 C C . ALA A 1 127 ? 38.929 20.142 42.080 1.00 30.76 127 ALA A C 1
ATOM 837 O O . ALA A 1 127 ? 39.992 19.836 41.540 1.00 30.32 127 ALA A O 1
ATOM 839 N N . LEU A 1 128 ? 37.900 20.639 41.400 1.00 30.63 128 LEU A N 1
ATOM 840 C CA . LEU A 1 128 ? 37.993 20.847 39.960 1.00 29.49 128 LEU A CA 1
ATOM 841 C C . LEU A 1 128 ? 39.029 21.913 39.643 1.00 30.21 128 LEU A C 1
ATOM 842 O O . LEU A 1 128 ? 39.856 21.749 38.742 1.00 30.22 128 LEU A O 1
ATOM 847 N N . THR A 1 129 ? 38.979 23.009 40.391 1.00 29.47 129 THR A N 1
ATOM 848 C CA . THR A 1 129 ? 39.909 24.113 40.181 1.00 30.10 129 THR A CA 1
ATOM 849 C C . THR A 1 129 ? 41.368 23.687 40.345 1.00 29.90 129 THR A C 1
ATOM 850 O O . THR A 1 129 ? 42.216 24.035 39.530 1.00 29.58 129 THR A O 1
ATOM 854 N N . LYS A 1 130 ? 41.661 22.936 41.401 1.00 31.78 130 LYS A N 1
ATOM 855 C CA . LYS A 1 130 ? 43.024 22.477 41.622 1.00 31.28 130 LYS A CA 1
ATOM 856 C C . LYS A 1 130 ? 43.519 21.694 40.407 1.00 32.82 130 LYS A C 1
ATOM 857 O O . LYS A 1 130 ? 44.683 21.805 40.020 1.00 32.32 130 LYS A O 1
ATOM 863 N N . LYS A 1 131 ? 42.631 20.910 39.801 1.00 31.78 131 LYS A N 1
ATOM 864 C CA . LYS A 1 131 ? 42.997 20.115 38.634 1.00 32.80 131 LYS A CA 1
ATOM 865 C C . LYS A 1 131 ? 43.190 20.974 37.392 1.00 32.85 131 LYS A C 1
ATOM 866 O O . LYS A 1 131 ? 44.022 20.668 36.539 1.00 32.61 131 LYS A O 1
ATOM 872 N N . ALA A 1 132 ? 42.435 22.064 37.301 1.00 31.79 132 ALA A N 1
ATOM 873 C CA . ALA A 1 132 ? 42.524 22.957 36.149 1.00 30.81 132 ALA A CA 1
ATOM 874 C C . ALA A 1 132 ? 43.722 23.907 36.208 1.00 30.17 132 ALA A C 1
ATOM 875 O O . ALA A 1 132 ? 44.282 24.271 35.178 1.00 30.58 132 ALA A O 1
ATOM 877 N N . VAL A 1 133 ? 44.118 24.297 37.413 1.00 29.93 133 VAL A N 1
ATOM 878 C CA . VAL A 1 133 ? 45.225 25.235 37.592 1.00 31.41 133 VAL A CA 1
ATOM 879 C C . VAL A 1 133 ? 46.433 25.079 36.658 1.00 32.62 133 VAL A C 1
ATOM 880 O O . VAL A 1 133 ? 46.833 26.040 35.998 1.00 34.08 133 VAL A O 1
ATOM 884 N N . PRO A 1 134 ? 47.032 23.878 36.593 1.00 32.38 134 PRO A N 1
ATOM 885 C CA . PRO A 1 134 ? 48.190 23.699 35.711 1.00 33.09 134 PRO A CA 1
ATOM 886 C C . PRO A 1 134 ? 47.935 24.180 34.285 1.00 32.76 134 PRO A C 1
ATOM 887 O O . PRO A 1 134 ? 48.769 24.857 33.684 1.00 33.46 134 PRO A O 1
ATOM 891 N N . HIS A 1 135 ? 46.772 23.832 33.750 1.00 33.61 135 HIS A N 1
ATOM 892 C CA . HIS A 1 135 ? 46.426 24.207 32.391 1.00 33.69 135 HIS A CA 1
ATOM 893 C C . HIS A 1 135 ? 46.095 25.685 32.242 1.00 33.97 135 HIS A C 1
ATOM 894 O O . HIS A 1 135 ? 46.405 26.296 31.217 1.00 34.02 135 HIS A O 1
ATOM 901 N N . LEU A 1 136 ? 45.476 26.266 33.265 1.00 32.23 136 LEU A N 1
ATOM 902 C CA . LEU A 1 136 ? 45.134 27.683 33.223 1.00 31.02 136 LEU A CA 1
ATOM 903 C C . LEU A 1 136 ? 46.407 28.518 33.301 1.00 29.74 136 LEU A C 1
ATOM 904 O O . LEU A 1 136 ? 46.485 29.598 32.719 1.00 27.92 136 LEU A O 1
ATOM 909 N N . SER A 1 137 ? 47.400 28.010 34.025 1.00 29.73 137 SER A N 1
ATOM 910 C CA . SER A 1 137 ? 48.677 28.701 34.155 1.00 30.60 137 SER A CA 1
ATOM 911 C C . SER A 1 137 ? 49.338 28.794 32.784 1.00 31.10 137 SER A C 1
ATOM 912 O O . SER A 1 137 ? 49.910 29.822 32.431 1.00 31.71 137 SER A O 1
ATOM 915 N N . SER A 1 138 ? 49.244 27.717 32.010 1.00 31.43 138 SER A N 1
ATOM 916 C CA . SER A 1 138 ? 49.852 27.676 30.683 1.00 31.84 138 SER A CA 1
ATOM 917 C C . SER A 1 138 ? 49.309 28.736 29.731 1.00 31.86 138 SER A C 1
ATOM 918 O O . SER A 1 138 ? 50.043 29.268 28.903 1.00 31.15 138 SER A O 1
ATOM 921 N N . THR A 1 139 ? 48.022 29.041 29.850 1.00 32.15 139 THR A N 1
ATOM 922 C CA . THR A 1 139 ? 47.390 30.024 28.976 1.00 32.81 139 THR A CA 1
ATOM 923 C C . THR A 1 139 ? 47.180 31.367 29.658 1.00 33.23 139 THR A C 1
ATOM 924 O O . THR A 1 139 ? 46.594 32.275 29.066 1.00 35.12 139 THR A O 1
ATOM 928 N N . LYS A 1 140 ? 47.666 31.496 30.891 1.00 33.22 140 LYS A N 1
ATOM 929 C CA . LYS A 1 140 ? 47.483 32.725 31.658 1.00 33.44 140 LYS A CA 1
ATOM 930 C C . LYS A 1 140 ? 45.976 32.965 31.606 1.00 31.90 140 LYS A C 1
ATOM 931 O O . LYS A 1 140 ? 45.509 34.036 31.221 1.00 28.94 140 LYS A O 1
ATOM 937 N N . GLY A 1 141 ? 45.234 31.929 31.999 1.00 30.54 141 GLY A N 1
ATOM 938 C CA . GLY A 1 141 ? 43.782 31.950 31.958 1.00 30.20 141 GLY A CA 1
ATOM 939 C C . GLY A 1 141 ? 42.990 32.751 32.974 1.00 30.62 141 GLY A C 1
ATOM 940 O O . GLY A 1 141 ? 43.520 33.595 33.701 1.00 30.66 141 GLY A O 1
ATOM 941 N N . GLU A 1 142 ? 41.693 32.467 33.017 1.00 28.41 142 GLU A N 1
ATOM 942 C CA . GLU A 1 142 ? 40.790 33.163 33.912 1.00 29.55 142 GLU A CA 1
ATOM 943 C C . GLU A 1 142 ? 39.859 32.198 34.631 1.00 28.70 142 GLU A C 1
ATOM 944 O O . GLU A 1 142 ? 39.448 31.176 34.073 1.00 27.86 142 GLU A O 1
ATOM 950 N N . ILE A 1 143 ? 39.531 32.537 35.870 1.00 27.62 143 ILE A N 1
ATOM 951 C CA . ILE A 1 143 ? 38.598 31.757 36.668 1.00 28.30 143 ILE A CA 1
ATOM 952 C C . ILE A 1 143 ? 37.493 32.712 37.102 1.00 28.66 143 ILE A C 1
ATOM 953 O O . ILE A 1 143 ? 37.770 33.820 37.563 1.00 27.97 143 ILE A O 1
ATOM 958 N N . VAL A 1 144 ? 36.245 32.301 36.930 1.00 27.05 144 VAL A N 1
ATOM 959 C CA . VAL A 1 144 ? 35.132 33.125 37.362 1.00 26.13 144 VAL A CA 1
ATOM 960 C C . VAL A 1 144 ? 34.253 32.225 38.211 1.00 26.67 144 VAL A C 1
ATOM 961 O O . VAL A 1 144 ? 33.632 31.292 37.708 1.00 26.70 144 VAL A O 1
ATOM 965 N N . ASN A 1 145 ? 34.231 32.498 39.507 1.00 25.16 145 ASN A N 1
ATOM 966 C CA . ASN A 1 145 ? 33.441 31.716 40.442 1.00 25.89 145 ASN A CA 1
ATOM 967 C C . ASN A 1 145 ? 32.074 32.351 40.611 1.00 25.70 145 ASN A C 1
ATOM 968 O O . ASN A 1 145 ? 31.971 33.548 40.873 1.00 24.87 145 ASN A O 1
ATOM 973 N N . ILE A 1 146 ? 31.024 31.553 40.457 1.00 25.78 146 ILE A N 1
ATOM 974 C CA . ILE A 1 146 ? 29.672 32.067 40.618 1.00 25.32 146 ILE A CA 1
ATOM 975 C C . ILE A 1 146 ? 29.221 31.810 42.048 1.00 26.81 146 ILE A C 1
ATOM 976 O O . ILE A 1 146 ? 29.084 30.658 42.476 1.00 25.87 146 ILE A O 1
ATOM 981 N N . SER A 1 147 ? 29.010 32.894 42.784 1.00 24.91 147 SER A N 1
ATOM 982 C CA . SER A 1 147 ? 28.579 32.817 44.169 1.00 25.15 147 SER A CA 1
ATOM 983 C C . SER A 1 147 ? 27.093 33.186 44.231 1.00 24.57 147 SER A C 1
ATOM 984 O O . SER A 1 147 ? 26.309 32.707 43.415 1.00 26.97 147 SER A O 1
ATOM 987 N N . SER A 1 148 ? 26.710 34.037 45.179 1.00 24.43 148 SER A N 1
ATOM 988 C CA . SER A 1 148 ? 25.311 34.460 45.336 1.00 24.36 148 SER A CA 1
ATOM 989 C C . SER A 1 148 ? 25.218 35.546 46.403 1.00 25.57 148 SER A C 1
ATOM 990 O O . SER A 1 148 ? 26.041 35.577 47.312 1.00 24.99 148 SER A O 1
ATOM 993 N N . ILE A 1 149 ? 24.233 36.438 46.310 1.00 25.20 149 ILE A N 1
ATOM 994 C CA . ILE A 1 149 ? 24.116 37.457 47.341 1.00 25.60 149 ILE A CA 1
ATOM 995 C C . ILE A 1 149 ? 23.652 36.785 48.625 1.00 27.27 149 ILE A C 1
ATOM 996 O O . ILE A 1 149 ? 23.453 37.444 49.643 1.00 25.93 149 ILE A O 1
ATOM 1001 N N . ALA A 1 150 ? 23.466 35.467 48.566 1.00 27.48 150 ALA A N 1
ATOM 1002 C CA . ALA A 1 150 ? 23.091 34.708 49.757 1.00 27.94 150 ALA A CA 1
ATOM 1003 C C . ALA A 1 150 ? 24.276 34.900 50.699 1.00 28.67 150 ALA A C 1
ATOM 1004 O O . ALA A 1 150 ? 24.149 34.813 51.915 1.00 28.63 150 ALA A O 1
ATOM 1006 N N . SER A 1 151 ? 25.439 35.157 50.106 1.00 29.17 151 SER A N 1
ATOM 1007 C CA . SER A 1 151 ? 26.660 35.408 50.861 1.00 28.12 151 SER A CA 1
ATOM 1008 C C . SER A 1 151 ? 26.870 36.912 50.891 1.00 29.64 151 SER A C 1
ATOM 1009 O O . SER A 1 151 ? 26.878 37.556 49.841 1.00 29.21 151 SER A O 1
ATOM 1012 N N . GLY A 1 152 ? 27.044 37.466 52.087 1.00 27.84 152 GLY A N 1
ATOM 1013 C CA . GLY A 1 152 ? 27.252 38.896 52.217 1.00 30.22 152 GLY A CA 1
ATOM 1014 C C . GLY A 1 152 ? 27.125 39.337 53.663 1.00 31.87 152 GLY A C 1
ATOM 1015 O O . GLY A 1 152 ? 26.867 38.511 54.537 1.00 30.77 152 GLY A O 1
ATOM 1016 N N . LEU A 1 153 ? 27.295 40.632 53.921 1.00 32.87 153 LEU A N 1
ATOM 1017 C CA . LEU A 1 153 ? 27.203 41.148 55.285 1.00 36.02 153 LEU A CA 1
ATOM 1018 C C . LEU A 1 153 ? 25.763 41.320 55.739 1.00 35.73 153 LEU A C 1
ATOM 1019 O O . LEU A 1 153 ? 25.324 42.418 56.068 1.00 35.50 153 LEU A O 1
ATOM 1024 N N . HIS A 1 154 ? 25.036 40.213 55.757 1.00 35.96 154 HIS A N 1
ATOM 1025 C CA . HIS A 1 154 ? 23.641 40.214 56.161 1.00 36.23 154 HIS A CA 1
ATOM 1026 C C . HIS A 1 154 ? 23.246 38.767 56.402 1.00 35.79 154 HIS A C 1
ATOM 1027 O O . HIS A 1 154 ? 24.031 37.855 56.142 1.00 34.88 154 HIS A O 1
ATOM 1034 N N . ALA A 1 155 ? 22.034 38.556 56.899 1.00 35.14 155 ALA A N 1
ATOM 1035 C CA . ALA A 1 155 ? 21.562 37.207 57.170 1.00 34.91 155 ALA A CA 1
ATOM 1036 C C . ALA A 1 155 ? 20.782 36.641 55.987 1.00 34.85 155 ALA A C 1
ATOM 1037 O O . ALA A 1 155 ? 20.159 37.385 55.236 1.00 33.51 155 ALA A O 1
ATOM 1039 N N . THR A 1 156 ? 20.832 35.320 55.828 1.00 35.09 156 THR A N 1
ATOM 1040 C CA . THR A 1 156 ? 20.114 34.633 54.757 1.00 36.84 156 THR A CA 1
ATOM 1041 C C . THR A 1 156 ? 19.559 33.337 55.357 1.00 39.20 156 THR A C 1
ATOM 1042 O O . THR A 1 156 ? 19.979 32.241 54.991 1.00 39.12 156 THR A O 1
ATOM 1046 N N . PRO A 1 157 ? 18.602 33.452 56.293 1.00 42.52 157 PRO A N 1
ATOM 1047 C CA . PRO A 1 157 ? 17.985 32.300 56.962 1.00 44.75 157 PRO A CA 1
ATOM 1048 C C . PRO A 1 157 ? 17.234 31.290 56.091 1.00 44.94 157 PRO A C 1
ATOM 1049 O O . PRO A 1 157 ? 17.111 30.124 56.468 1.00 47.06 157 PRO A O 1
ATOM 1053 N N . ASP A 1 158 ? 16.736 31.721 54.938 1.00 45.13 158 ASP A N 1
ATOM 1054 C CA . ASP A 1 158 ? 16.004 30.812 54.058 1.00 46.54 158 ASP A CA 1
ATOM 1055 C C . ASP A 1 158 ? 16.909 29.845 53.300 1.00 45.32 158 ASP A C 1
ATOM 1056 O O . ASP A 1 158 ? 16.436 28.869 52.718 1.00 45.98 158 ASP A O 1
ATOM 1061 N N . PHE A 1 159 ? 18.209 30.120 53.308 1.00 41.86 159 PHE A N 1
ATOM 1062 C CA . PHE A 1 159 ? 19.178 29.274 52.618 1.00 41.21 159 PHE A CA 1
ATOM 1063 C C . PHE A 1 159 ? 20.384 29.104 53.537 1.00 38.98 159 PHE A C 1
ATOM 1064 O O . PHE A 1 159 ? 21.490 29.524 53.210 1.00 38.98 159 PHE A O 1
ATOM 1072 N N . PRO A 1 160 ? 20.178 28.467 54.699 1.00 38.14 160 PRO A N 1
ATOM 1073 C CA . PRO A 1 160 ? 21.215 28.227 55.707 1.00 36.19 160 PRO A CA 1
ATOM 1074 C C . PRO A 1 160 ? 22.565 27.669 55.257 1.00 34.44 160 PRO A C 1
ATOM 1075 O O . PRO A 1 160 ? 23.602 28.226 55.599 1.00 35.45 160 PRO A O 1
ATOM 1079 N N . TYR A 1 161 ? 22.562 26.586 54.491 1.00 30.74 161 TYR A N 1
ATOM 1080 C CA . TYR A 1 161 ? 23.817 25.984 54.053 1.00 31.39 161 TYR A CA 1
ATOM 1081 C C . TYR A 1 161 ? 24.334 26.495 52.707 1.00 30.17 161 TYR A C 1
ATOM 1082 O O . TYR A 1 161 ? 25.545 26.581 52.488 1.00 29.94 161 TYR A O 1
ATOM 1091 N N . TYR A 1 162 ? 23.417 26.847 51.815 1.00 28.77 162 TYR A N 1
ATOM 1092 C CA . TYR A 1 162 ? 23.786 27.377 50.512 1.00 28.46 162 TYR A CA 1
ATOM 1093 C C . TYR A 1 162 ? 24.545 28.692 50.725 1.00 28.08 162 TYR A C 1
ATOM 1094 O O . TYR A 1 162 ? 25.573 28.937 50.097 1.00 27.49 162 TYR A O 1
ATOM 1103 N N . SER A 1 163 ? 24.041 29.525 51.631 1.00 26.91 163 SER A N 1
ATOM 1104 C CA . SER A 1 163 ? 24.668 30.816 51.901 1.00 27.56 163 SER A CA 1
ATOM 1105 C C . SER A 1 163 ? 26.070 30.727 52.496 1.00 25.84 163 SER A C 1
ATOM 1106 O O . SER A 1 163 ? 26.963 31.466 52.080 1.00 25.40 163 SER A O 1
ATOM 1109 N N . ILE A 1 164 ? 26.272 29.844 53.471 1.00 24.60 164 ILE A N 1
ATOM 1110 C CA . ILE A 1 164 ? 27.590 29.734 54.077 1.00 26.58 164 ILE A CA 1
ATOM 1111 C C . ILE A 1 164 ? 28.576 29.106 53.105 1.00 26.80 164 ILE A C 1
ATOM 1112 O O . ILE A 1 164 ? 29.763 29.421 53.137 1.00 25.35 164 ILE A O 1
ATOM 1117 N N . ALA A 1 165 ? 28.085 28.230 52.234 1.00 26.66 165 ALA A N 1
ATOM 1118 C CA . ALA A 1 165 ? 28.957 27.610 51.243 1.00 27.92 165 ALA A CA 1
ATOM 1119 C C . ALA A 1 165 ? 29.416 28.710 50.281 1.00 27.63 165 ALA A C 1
ATOM 1120 O O . ALA A 1 165 ? 30.572 28.737 49.864 1.00 28.38 165 ALA A O 1
ATOM 1122 N N . LYS A 1 166 ? 28.507 29.619 49.935 1.00 27.41 166 LYS A N 1
ATOM 1123 C CA . LYS A 1 166 ? 28.852 30.710 49.030 1.00 26.87 166 LYS A CA 1
ATOM 1124 C C . LYS A 1 166 ? 29.780 31.705 49.721 1.00 27.62 166 LYS A C 1
ATOM 1125 O O . LYS A 1 166 ? 30.630 32.318 49.075 1.00 26.52 166 LYS A O 1
ATOM 1131 N N . ALA A 1 167 ? 29.613 31.871 51.031 1.00 25.44 167 ALA A N 1
ATOM 1132 C CA . ALA A 1 167 ? 30.480 32.779 51.776 1.00 25.48 167 ALA A CA 1
ATOM 1133 C C . ALA A 1 167 ? 31.900 32.219 51.697 1.00 26.41 167 ALA A C 1
ATOM 1134 O O . ALA A 1 167 ? 32.872 32.974 51.600 1.00 27.03 167 ALA A O 1
ATOM 1136 N N . ALA A 1 168 ? 32.017 30.893 51.746 1.00 25.75 168 ALA A N 1
ATOM 1137 C CA . ALA A 1 168 ? 33.325 30.245 51.649 1.00 26.41 168 ALA A CA 1
ATOM 1138 C C . ALA A 1 168 ? 33.861 30.403 50.221 1.00 25.05 168 ALA A C 1
ATOM 1139 O O . ALA A 1 168 ? 35.067 30.502 50.007 1.00 26.71 168 ALA A O 1
ATOM 1141 N N . ILE A 1 169 ? 32.955 30.412 49.248 1.00 24.02 169 ILE A N 1
ATOM 1142 C CA . ILE A 1 169 ? 33.335 30.586 47.849 1.00 25.93 169 ILE A CA 1
ATOM 1143 C C . ILE A 1 169 ? 33.946 31.989 47.661 1.00 25.95 169 ILE A C 1
ATOM 1144 O O . ILE A 1 169 ? 34.935 32.158 46.949 1.00 26.40 169 ILE A O 1
ATOM 1149 N N . ASP A 1 170 ? 33.352 32.985 48.312 1.00 24.94 170 ASP A N 1
ATOM 1150 C CA . ASP A 1 170 ? 33.846 34.352 48.229 1.00 26.04 170 ASP A CA 1
ATOM 1151 C C . ASP A 1 170 ? 35.265 34.409 48.799 1.00 26.26 170 ASP A C 1
ATOM 1152 O O . ASP A 1 170 ? 36.172 34.974 48.185 1.00 26.26 170 ASP A O 1
ATOM 1157 N N . GLN A 1 171 ? 35.449 33.830 49.980 1.00 25.69 171 GLN A N 1
ATOM 1158 C CA . GLN A 1 171 ? 36.761 33.822 50.625 1.00 26.23 171 GLN A CA 1
ATOM 1159 C C . GLN A 1 171 ? 37.745 33.049 49.747 1.00 26.13 171 GLN A C 1
ATOM 1160 O O . GLN A 1 171 ? 38.878 33.477 49.541 1.00 28.89 171 GLN A O 1
ATOM 1166 N N . TYR A 1 172 ? 37.298 31.911 49.230 1.00 26.26 172 TYR A N 1
ATOM 1167 C CA . TYR A 1 172 ? 38.133 31.078 48.368 1.00 27.38 172 TYR A CA 1
ATOM 1168 C C . TYR A 1 172 ? 38.574 31.876 47.138 1.00 27.36 172 TYR A C 1
ATOM 1169 O O . TYR A 1 172 ? 39.709 31.755 46.677 1.00 28.13 172 TYR A O 1
ATOM 1178 N N . THR A 1 173 ? 37.665 32.685 46.605 1.00 25.34 173 THR A N 1
ATOM 1179 C CA . THR A 1 173 ? 37.971 33.501 45.439 1.00 25.00 173 THR A CA 1
ATOM 1180 C C . THR A 1 173 ? 39.079 34.499 45.764 1.00 26.37 173 THR A C 1
ATOM 1181 O O . THR A 1 173 ? 40.031 34.645 45.006 1.00 26.05 173 THR A O 1
ATOM 1185 N N . ARG A 1 174 ? 38.953 35.191 46.893 1.00 25.96 174 ARG A N 1
ATOM 1186 C CA . ARG A 1 174 ? 39.973 36.151 47.285 1.00 27.35 174 ARG A CA 1
ATOM 1187 C C . ARG A 1 174 ? 41.315 35.439 47.488 1.00 26.62 174 ARG A C 1
ATOM 1188 O O . ARG A 1 174 ? 42.341 35.879 46.984 1.00 27.73 174 ARG A O 1
ATOM 1196 N N . ASN A 1 175 ? 41.297 34.327 48.214 1.00 27.88 175 ASN A N 1
ATOM 1197 C CA . ASN A 1 175 ? 42.516 33.565 48.474 1.00 28.32 175 ASN A CA 1
ATOM 1198 C C . ASN A 1 175 ? 43.211 33.099 47.196 1.00 28.86 175 ASN A C 1
ATOM 1199 O O . ASN A 1 175 ? 44.403 33.342 47.005 1.00 29.36 175 ASN A O 1
ATOM 1204 N N . THR A 1 176 ? 42.468 32.425 46.324 1.00 28.33 176 THR A N 1
ATOM 1205 C CA . THR A 1 176 ? 43.053 31.914 45.089 1.00 28.33 176 THR A CA 1
ATOM 1206 C C . THR A 1 176 ? 43.470 33.013 44.125 1.00 28.09 176 THR A C 1
ATOM 1207 O O . THR A 1 176 ? 44.399 32.832 43.345 1.00 28.90 176 THR A O 1
ATOM 1211 N N . ALA A 1 177 ? 42.794 34.155 44.176 1.00 26.90 177 ALA A N 1
ATOM 1212 C CA . ALA A 1 177 ? 43.149 35.255 43.285 1.00 28.75 177 ALA A CA 1
ATOM 1213 C C . ALA A 1 177 ? 44.574 35.706 43.580 1.00 28.72 177 ALA A C 1
ATOM 1214 O O . ALA A 1 177 ? 45.366 35.944 42.672 1.00 30.60 177 ALA A O 1
ATOM 1216 N N . ILE A 1 178 ? 44.902 35.816 44.859 1.00 29.28 178 ILE A N 1
ATOM 1217 C CA . ILE A 1 178 ? 46.236 36.250 45.238 1.00 31.17 178 ILE A CA 1
ATOM 1218 C C . ILE A 1 178 ? 47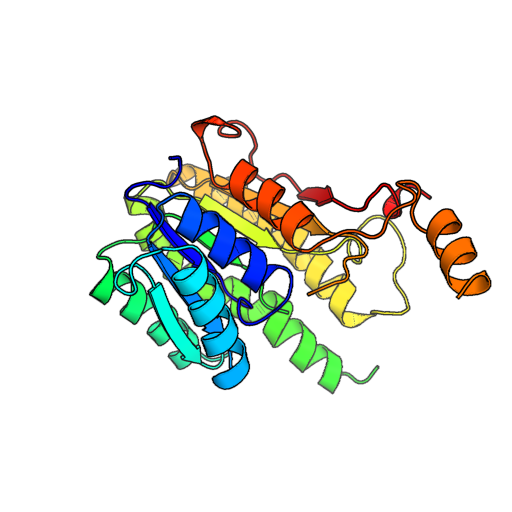.289 35.182 44.976 1.00 31.20 178 ILE A C 1
ATOM 1219 O O . ILE A 1 178 ? 48.375 35.476 44.491 1.00 31.71 178 ILE A O 1
ATOM 1224 N N . ASP A 1 179 ? 46.964 33.935 45.283 1.00 33.83 179 ASP A N 1
ATOM 1225 C CA . ASP A 1 179 ? 47.914 32.853 45.062 1.00 34.13 179 ASP A CA 1
ATOM 1226 C C . ASP A 1 179 ? 48.126 32.550 43.581 1.00 34.05 179 ASP A C 1
ATOM 1227 O O . ASP A 1 179 ? 49.259 32.445 43.123 1.00 34.20 179 ASP A O 1
ATOM 1232 N N . LEU A 1 180 ? 47.035 32.423 42.832 1.00 33.16 180 LEU A N 1
ATOM 1233 C CA . LEU A 1 180 ? 47.121 32.088 41.410 1.00 32.49 180 LEU A CA 1
ATOM 1234 C C . LEU A 1 180 ? 47.571 33.175 40.437 1.00 32.07 180 LEU A C 1
ATOM 1235 O O . LEU A 1 180 ? 48.010 32.858 39.327 1.00 31.21 180 LEU A O 1
ATOM 1240 N N . ILE A 1 181 ? 47.469 34.444 40.821 1.00 31.84 181 ILE A N 1
ATOM 1241 C CA . ILE A 1 181 ? 47.898 35.501 39.913 1.00 31.15 181 ILE A CA 1
ATOM 1242 C C . ILE A 1 181 ? 49.415 35.404 39.707 1.00 32.93 181 ILE A C 1
ATOM 1243 O O . ILE A 1 181 ? 49.958 35.936 38.743 1.00 31.01 181 ILE A O 1
ATOM 1248 N N . GLN A 1 182 ? 50.095 34.712 40.615 1.00 33.44 182 GLN A N 1
ATOM 1249 C CA . GLN A 1 182 ? 51.536 34.538 40.496 1.00 37.08 182 GLN A CA 1
ATOM 1250 C C . GLN A 1 182 ? 51.835 33.533 39.389 1.00 36.40 182 GLN A C 1
ATOM 1251 O O . GLN A 1 182 ? 52.971 33.379 38.957 1.00 36.13 182 GLN A O 1
ATOM 1257 N N . HIS A 1 183 ? 50.795 32.852 38.928 1.00 37.17 183 HIS A N 1
ATOM 1258 C CA . HIS A 1 183 ? 50.945 31.880 37.859 1.00 37.74 183 HIS A CA 1
ATOM 1259 C C . HIS A 1 183 ? 50.246 32.384 36.605 1.00 35.66 183 HIS A C 1
ATOM 1260 O O . HIS A 1 183 ? 49.930 31.613 35.701 1.00 36.92 183 HIS A O 1
ATOM 1267 N N . GLY A 1 184 ? 50.013 33.693 36.567 1.00 34.43 184 GLY A N 1
ATOM 1268 C CA . GLY A 1 184 ? 49.376 34.319 35.421 1.00 33.08 184 GLY A CA 1
ATOM 1269 C C . GLY A 1 184 ? 47.882 34.090 35.286 1.00 32.64 184 GLY A C 1
ATOM 1270 O O . GLY A 1 184 ? 47.312 34.340 34.226 1.00 33.52 184 GLY A O 1
ATOM 1271 N N . ILE A 1 185 ? 47.239 33.633 36.355 1.00 31.67 185 ILE A N 1
ATOM 1272 C CA . ILE A 1 185 ? 45.806 33.372 36.319 1.00 31.28 185 ILE A CA 1
ATOM 1273 C C . ILE A 1 185 ? 44.996 34.424 37.071 1.00 31.00 185 ILE A C 1
ATOM 1274 O O . ILE A 1 185 ? 45.288 34.734 38.226 1.00 28.21 185 ILE A O 1
ATOM 1279 N N . ARG A 1 186 ? 43.973 34.962 36.412 1.00 28.64 186 ARG A N 1
ATOM 1280 C CA . ARG A 1 186 ? 43.100 35.956 37.032 1.00 29.04 186 ARG A CA 1
ATOM 1281 C C . ARG A 1 186 ? 41.867 35.265 37.604 1.00 28.32 186 ARG A C 1
ATOM 1282 O O . ARG A 1 186 ? 41.196 34.506 36.899 1.00 27.82 186 ARG A O 1
ATOM 1290 N N . VAL A 1 187 ? 41.569 35.536 38.873 1.00 27.21 187 VAL A N 1
ATOM 1291 C CA . VAL A 1 187 ? 40.406 34.945 39.539 1.00 26.06 187 VAL A CA 1
ATOM 1292 C C . VAL A 1 187 ? 39.466 36.009 40.104 1.00 25.76 187 VAL A C 1
ATOM 1293 O O . VAL A 1 187 ? 39.903 36.933 40.787 1.00 26.75 187 VAL A O 1
ATOM 1297 N N . ASN A 1 188 ? 38.176 35.875 39.816 1.00 25.99 188 ASN A N 1
ATOM 1298 C CA . ASN A 1 188 ? 37.162 36.798 40.326 1.00 26.17 188 ASN A CA 1
ATOM 1299 C C . ASN A 1 188 ? 35.877 36.003 40.549 1.00 27.56 188 ASN A C 1
ATOM 1300 O O . ASN A 1 188 ? 35.782 34.844 40.145 1.00 28.30 188 ASN A O 1
ATOM 1305 N N . SER A 1 189 ? 34.896 36.617 41.201 1.00 26.48 189 SER A N 1
ATOM 1306 C CA . SER A 1 189 ? 33.625 35.950 41.442 1.00 27.30 189 SER A CA 1
ATOM 1307 C C . SER A 1 189 ? 32.469 36.909 41.195 1.00 27.39 189 SER A C 1
ATOM 1308 O O . SER A 1 189 ? 32.651 38.128 41.165 1.00 26.63 189 SER A O 1
ATOM 1311 N N . ILE A 1 190 ? 31.282 36.347 40.998 1.00 28.30 190 ILE A N 1
ATOM 1312 C CA . ILE A 1 190 ? 30.075 37.134 40.764 1.00 27.87 190 ILE A CA 1
ATOM 1313 C C . ILE A 1 190 ? 28.993 36.640 41.713 1.00 27.47 190 ILE A C 1
ATOM 1314 O O . ILE A 1 190 ? 28.804 35.434 41.865 1.00 27.88 190 ILE A O 1
ATOM 1319 N N . SER A 1 191 ? 28.293 37.571 42.356 1.00 27.29 191 SER A N 1
ATOM 1320 C CA . SER A 1 191 ? 27.221 37.217 43.281 1.00 27.97 191 SER A CA 1
ATOM 1321 C C . SER A 1 191 ? 25.898 37.694 42.699 1.00 27.28 191 SER A C 1
ATOM 1322 O O . SER A 1 191 ? 25.495 38.841 42.897 1.00 27.37 191 SER A O 1
ATOM 1325 N N . PRO A 1 192 ? 25.209 36.814 41.963 1.00 28.43 192 PRO A N 1
ATOM 1326 C CA . PRO A 1 192 ? 23.926 37.169 41.356 1.00 28.59 192 PRO A CA 1
ATOM 1327 C C . PRO A 1 192 ? 22.800 37.273 42.371 1.00 29.21 192 PRO A C 1
ATOM 1328 O O . PRO A 1 192 ? 22.801 36.581 43.390 1.00 28.18 192 PRO A O 1
ATOM 1332 N N . GLY A 1 193 ? 21.865 38.176 42.103 1.00 28.47 193 GLY A N 1
ATOM 1333 C CA . GLY A 1 193 ? 20.722 38.341 42.974 1.00 28.90 193 GLY A CA 1
ATOM 1334 C C . GLY A 1 193 ? 19.659 37.423 42.417 1.00 31.40 193 GLY A C 1
ATOM 1335 O O . GLY A 1 193 ? 19.958 36.281 42.053 1.00 31.61 193 GLY A O 1
ATOM 1336 N N . LEU A 1 194 ? 18.427 37.911 42.325 1.00 31.00 194 LEU A N 1
ATOM 1337 C CA . LEU A 1 194 ? 17.342 37.100 41.791 1.00 32.52 194 LEU A CA 1
ATOM 1338 C C . LEU A 1 194 ? 17.423 37.048 40.266 1.00 34.22 194 LEU A C 1
ATOM 1339 O O . LEU A 1 194 ? 17.560 38.077 39.601 1.00 34.31 194 LEU A O 1
ATOM 1344 N N . VAL A 1 195 ? 17.345 35.842 39.723 1.00 34.94 195 VAL A N 1
ATOM 1345 C CA . VAL A 1 195 ? 17.398 35.643 38.286 1.00 38.73 195 VAL A CA 1
ATOM 1346 C C . VAL A 1 195 ? 16.341 34.623 37.894 1.00 41.56 195 VAL A C 1
ATOM 1347 O O . VAL A 1 195 ? 16.214 33.581 38.535 1.00 40.43 195 VAL A O 1
ATOM 1351 N N . ALA A 1 196 ? 15.587 34.924 36.844 1.00 44.68 196 ALA A N 1
ATOM 1352 C CA . ALA A 1 196 ? 14.548 34.016 36.372 1.00 49.96 196 ALA A CA 1
ATOM 1353 C C . ALA A 1 196 ? 14.819 33.603 34.928 1.00 53.22 196 ALA A C 1
ATOM 1354 O O . ALA A 1 196 ? 15.962 33.634 34.474 1.00 54.93 196 ALA A O 1
ATOM 1356 N N . THR A 1 197 ? 13.760 33.213 34.222 1.00 56.00 197 THR A N 1
ATOM 1357 C CA . THR A 1 197 ? 13.828 32.792 32.819 1.00 56.56 197 THR A CA 1
ATOM 1358 C C . THR A 1 197 ? 15.040 31.946 32.430 1.00 56.10 197 THR A C 1
ATOM 1359 O O . THR A 1 197 ? 15.661 32.188 31.395 1.00 57.23 197 THR A O 1
ATOM 1363 N N . GLY A 1 198 ? 15.367 30.950 33.249 1.00 56.10 198 GLY A N 1
ATOM 1364 C CA . GLY A 1 198 ? 16.499 30.089 32.951 1.00 54.92 198 GLY A CA 1
ATOM 1365 C C . GLY A 1 198 ? 16.188 29.049 31.886 1.00 53.23 198 GLY A C 1
ATOM 1366 O O . GLY A 1 198 ? 16.799 27.980 31.843 1.00 50.53 198 GLY A O 1
ATOM 1367 N N . PHE A 1 213 ? -0.754 37.879 39.981 1.00 64.27 213 PHE A N 1
ATOM 1368 C CA . PHE A 1 213 ? 0.082 38.553 38.993 1.00 64.87 213 PHE A CA 1
ATOM 1369 C C . PHE A 1 213 ? 0.397 39.977 39.420 1.00 64.17 213 PHE A C 1
ATOM 1370 O O . PHE A 1 213 ? 1.556 40.324 39.645 1.00 64.11 213 PHE A O 1
ATOM 1378 N N . TYR A 1 214 ? -0.642 40.800 39.515 1.00 63.34 214 TYR A N 1
ATOM 1379 C CA . TYR A 1 214 ? -0.479 42.190 39.914 1.00 62.50 214 TYR A CA 1
ATOM 1380 C C . TYR A 1 214 ? 0.167 42.296 41.286 1.00 62.25 214 TYR A C 1
ATOM 1381 O O . TYR A 1 214 ? 0.949 43.210 41.541 1.00 62.33 214 TYR A O 1
ATOM 1390 N N . SER A 1 215 ? -0.164 41.360 42.167 1.00 61.86 215 SER A N 1
ATOM 1391 C CA . SER A 1 215 ? 0.394 41.356 43.512 1.00 61.85 215 SER A CA 1
ATOM 1392 C C . SER A 1 215 ? 1.856 40.934 43.458 1.00 61.32 215 SER A C 1
ATOM 1393 O O . SER A 1 215 ? 2.703 41.503 44.149 1.00 61.76 215 SER A O 1
ATOM 1396 N N . THR A 1 216 ? 2.146 39.934 42.631 1.00 59.88 216 THR A N 1
ATOM 1397 C CA . THR A 1 216 ? 3.505 39.429 42.480 1.00 58.45 216 THR A CA 1
ATOM 1398 C C . THR A 1 216 ? 4.398 40.464 41.801 1.00 57.42 216 THR A C 1
ATOM 1399 O O . THR A 1 216 ? 5.571 40.608 42.147 1.00 56.62 216 THR A O 1
ATOM 1403 N N . MET A 1 217 ? 3.840 41.179 40.831 1.00 56.19 217 MET A N 1
ATOM 1404 C CA . MET A 1 217 ? 4.587 42.205 40.122 1.00 54.93 217 MET A CA 1
ATOM 1405 C C . MET A 1 217 ? 4.901 43.359 41.065 1.00 54.80 217 MET A C 1
ATOM 1406 O O . MET A 1 217 ? 5.963 43.975 40.978 1.00 53.52 217 MET A O 1
ATOM 1411 N N . ALA A 1 218 ? 3.969 43.645 41.968 1.00 53.67 218 ALA A N 1
ATOM 1412 C CA . ALA A 1 218 ? 4.151 44.719 42.932 1.00 53.86 218 ALA A CA 1
ATOM 1413 C C . ALA A 1 218 ? 5.301 44.371 43.869 1.00 53.10 218 ALA A C 1
ATOM 1414 O O . ALA A 1 218 ? 6.219 45.164 44.064 1.00 53.97 218 ALA A O 1
ATOM 1416 N N . THR A 1 219 ? 5.246 43.174 44.442 1.00 52.49 219 THR A N 1
ATOM 1417 C CA . THR A 1 219 ? 6.283 42.719 45.359 1.00 52.66 219 THR A CA 1
ATOM 1418 C C . THR A 1 219 ? 7.647 42.717 44.674 1.00 52.26 219 THR A C 1
ATOM 1419 O O . THR A 1 219 ? 8.658 43.073 45.280 1.00 52.20 219 THR A O 1
ATOM 1423 N N . MET A 1 220 ? 7.669 42.312 43.409 1.00 52.04 220 MET A N 1
ATOM 1424 C CA . MET A 1 220 ? 8.907 42.280 42.639 1.00 51.16 220 MET A CA 1
ATOM 1425 C C . MET A 1 220 ? 9.497 43.686 42.600 1.00 50.41 220 MET A C 1
ATOM 1426 O O . MET A 1 220 ? 10.666 43.886 42.922 1.00 50.93 220 MET A O 1
ATOM 1431 N N . LYS A 1 221 ? 8.678 44.658 42.217 1.00 50.33 221 LYS A N 1
ATOM 1432 C CA . LYS A 1 221 ? 9.119 46.045 42.147 1.00 51.46 221 LYS A CA 1
ATOM 1433 C C . LYS A 1 221 ? 9.680 46.500 43.486 1.00 52.10 221 LYS A C 1
ATOM 1434 O O . LYS A 1 221 ? 10.580 47.337 43.546 1.00 50.81 221 LYS A O 1
ATOM 1440 N N . GLU A 1 222 ? 9.144 45.929 44.558 1.00 53.02 222 GLU A N 1
ATOM 1441 C CA . GLU A 1 222 ? 9.553 46.274 45.912 1.00 53.73 222 GLU A CA 1
ATOM 1442 C C . GLU A 1 222 ? 10.850 45.605 46.353 1.00 52.69 222 GLU A C 1
ATOM 1443 O O . GLU A 1 222 ? 11.680 46.222 47.021 1.00 53.41 222 GLU A O 1
ATOM 1449 N N . CYS A 1 223 ? 11.027 44.345 45.975 1.00 50.32 223 CYS A N 1
ATOM 1450 C CA . CYS A 1 223 ? 12.211 43.596 46.374 1.00 47.83 223 CYS A CA 1
ATOM 1451 C C . CYS A 1 223 ? 13.430 43.759 45.473 1.00 44.63 223 CYS A C 1
ATOM 1452 O O . CYS A 1 223 ? 14.551 43.470 45.886 1.00 44.49 223 CYS A O 1
ATOM 1455 N N . VAL A 1 224 ? 13.211 44.214 44.246 1.00 40.86 224 VAL A N 1
ATOM 1456 C CA . VAL A 1 224 ? 14.308 44.420 43.309 1.00 37.75 224 VAL A CA 1
ATOM 1457 C C . VAL A 1 224 ? 14.272 45.862 42.824 1.00 36.31 224 VAL A C 1
ATOM 1458 O O . VAL A 1 224 ? 13.475 46.217 41.951 1.00 34.67 224 VAL A O 1
ATOM 1462 N N . PRO A 1 225 ? 15.138 46.715 43.393 1.00 34.84 225 PRO A N 1
ATOM 1463 C CA . PRO A 1 225 ? 15.203 48.130 43.017 1.00 34.59 225 PRO A CA 1
ATOM 1464 C C . PRO A 1 225 ? 15.192 48.343 41.500 1.00 34.25 225 PRO A C 1
ATOM 1465 O O . PRO A 1 225 ? 14.538 49.259 41.003 1.00 32.76 225 PRO A O 1
ATOM 1469 N N . ALA A 1 226 ? 15.901 47.482 40.775 1.00 33.25 226 ALA A N 1
ATOM 1470 C CA . ALA A 1 226 ? 15.965 47.570 39.319 1.00 32.99 226 ALA A CA 1
ATOM 1471 C C . ALA A 1 226 ? 14.572 47.592 38.688 1.00 33.75 226 ALA A C 1
ATOM 1472 O O . ALA A 1 226 ? 14.402 48.064 37.569 1.00 34.35 226 ALA A O 1
ATOM 1474 N N . GLY A 1 227 ? 13.579 47.072 39.401 1.00 35.48 227 GLY A N 1
ATOM 1475 C CA . GLY A 1 227 ? 12.225 47.079 38.876 1.00 38.72 227 GLY A CA 1
ATOM 1476 C C . GLY A 1 227 ? 11.977 46.004 37.841 1.00 41.08 227 GLY A C 1
ATOM 1477 O O . GLY A 1 227 ? 10.873 45.874 37.315 1.00 41.27 227 GLY A O 1
ATOM 1478 N N . VAL A 1 228 ? 13.012 45.231 37.543 1.00 42.49 228 VAL A N 1
ATOM 1479 C CA . VAL A 1 228 ? 12.894 44.154 36.575 1.00 43.02 228 VAL A CA 1
ATOM 1480 C C . VAL A 1 228 ? 13.666 42.956 37.100 1.00 43.10 228 VAL A C 1
ATOM 1481 O O . VAL A 1 228 ? 14.700 43.110 37.758 1.00 43.12 228 VAL A O 1
ATOM 1485 N N . MET A 1 229 ? 13.157 41.762 36.822 1.00 40.24 229 MET A N 1
ATOM 1486 C CA . MET A 1 229 ? 13.807 40.542 37.276 1.00 38.81 229 MET A CA 1
ATOM 1487 C C . MET A 1 229 ? 15.098 40.294 36.495 1.00 36.06 229 MET A C 1
ATOM 1488 O O . MET A 1 229 ? 15.173 40.582 35.304 1.00 35.23 229 MET A O 1
ATOM 1493 N N . GLY A 1 230 ? 16.117 39.779 37.176 1.00 35.59 230 GLY A N 1
ATOM 1494 C CA . GLY A 1 230 ? 17.374 39.493 36.508 1.00 34.45 230 GLY A CA 1
ATOM 1495 C C . GLY A 1 230 ? 17.193 38.368 35.504 1.00 34.76 230 GLY A C 1
ATOM 1496 O O . GLY A 1 230 ? 16.322 37.513 35.676 1.00 33.64 230 GLY A O 1
ATOM 1497 N N . GLN A 1 231 ? 18.002 38.371 34.448 1.00 35.03 231 GLN A N 1
ATOM 1498 C CA . GLN A 1 231 ? 17.928 37.338 33.415 1.00 35.99 231 GLN A CA 1
ATOM 1499 C C . GLN A 1 231 ? 19.263 36.600 33.311 1.00 34.73 231 GLN A C 1
ATOM 1500 O O . GLN A 1 231 ? 20.317 37.176 33.565 1.00 33.62 231 GLN A O 1
ATOM 1506 N N . PRO A 1 232 ? 19.232 35.312 32.937 1.00 34.42 232 PRO A N 1
ATOM 1507 C CA . PRO A 1 232 ? 20.465 34.526 32.809 1.00 34.94 232 PRO A CA 1
ATOM 1508 C C . PRO A 1 232 ? 21.507 35.253 31.963 1.00 36.08 232 PRO A C 1
ATOM 1509 O O . PRO A 1 232 ? 22.706 35.241 32.275 1.00 33.37 232 PRO A O 1
ATOM 1513 N N . GLN A 1 233 ? 21.034 35.893 30.898 1.00 35.13 233 GLN A N 1
ATOM 1514 C CA . GLN A 1 233 ? 21.898 36.637 29.994 1.00 36.54 233 GLN A CA 1
ATOM 1515 C C . GLN A 1 233 ? 22.589 37.805 30.699 1.00 35.58 233 GLN A C 1
ATOM 1516 O O . GLN A 1 233 ? 23.739 38.117 30.387 1.00 35.86 233 GLN A O 1
ATOM 1522 N N . ASP A 1 234 ? 21.896 38.450 31.640 1.00 34.02 234 ASP A N 1
ATOM 1523 C CA . ASP A 1 234 ? 22.488 39.578 32.368 1.00 33.58 234 ASP A CA 1
ATOM 1524 C C . ASP A 1 234 ? 23.730 39.121 33.121 1.00 32.84 234 ASP A C 1
ATOM 1525 O O . ASP A 1 234 ? 24.725 39.838 33.184 1.00 33.58 234 ASP A O 1
ATOM 1530 N N . ILE A 1 235 ? 23.660 37.928 33.703 1.00 31.40 235 ILE A N 1
ATOM 1531 C CA . ILE A 1 235 ? 24.785 37.388 34.456 1.00 28.59 235 ILE A CA 1
ATOM 1532 C C . ILE A 1 235 ? 25.886 36.936 33.496 1.00 29.59 23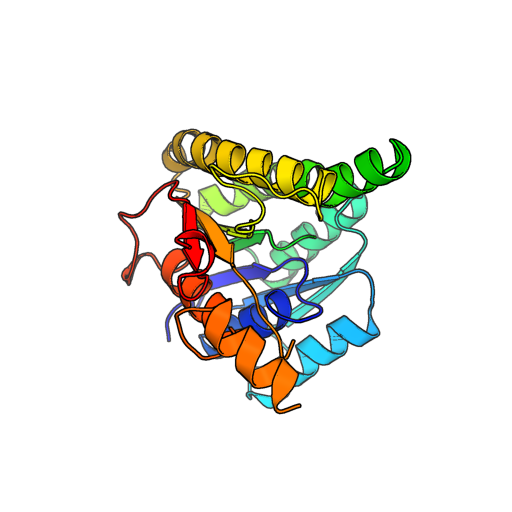5 ILE A C 1
ATOM 1533 O O . ILE A 1 235 ? 27.070 37.134 33.764 1.00 29.94 235 ILE A O 1
ATOM 1538 N N . ALA A 1 236 ? 25.491 36.334 32.377 1.00 28.47 236 ALA A N 1
ATOM 1539 C CA . ALA A 1 236 ? 26.450 35.865 31.381 1.00 28.53 236 ALA A CA 1
ATOM 1540 C C . ALA A 1 236 ? 27.339 36.998 30.872 1.00 27.99 236 ALA A C 1
ATOM 1541 O O . ALA A 1 236 ? 28.544 36.821 30.685 1.00 29.04 236 ALA A O 1
ATOM 1543 N N . GLU A 1 237 ? 26.740 38.160 30.635 1.00 28.89 237 GLU A N 1
ATOM 1544 C CA . GLU A 1 237 ? 27.496 39.317 30.156 1.00 30.15 237 GLU A CA 1
ATOM 1545 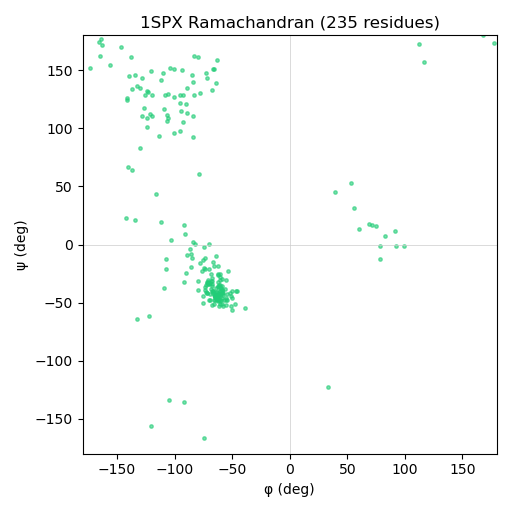C C . GLU A 1 237 ? 28.601 39.677 31.148 1.00 28.13 237 GLU A C 1
ATOM 1546 O O . GLU A 1 237 ? 29.716 40.012 30.757 1.00 28.15 237 GLU A O 1
ATOM 1552 N N . VAL A 1 238 ? 28.283 39.617 32.437 1.00 27.84 238 VAL A N 1
ATOM 1553 C CA . VAL A 1 238 ? 29.258 39.970 33.466 1.00 27.14 238 VAL A CA 1
ATOM 1554 C C . VAL A 1 238 ? 30.353 38.911 33.566 1.00 28.17 238 VAL A C 1
ATOM 1555 O O . VAL A 1 238 ? 31.512 39.229 33.835 1.00 27.89 238 VAL A O 1
ATOM 1559 N N . ILE A 1 239 ? 29.988 37.654 33.347 1.00 26.06 239 ILE A N 1
ATOM 1560 C CA . ILE A 1 239 ? 30.971 36.579 33.385 1.00 27.33 239 ILE A CA 1
ATOM 1561 C C . ILE A 1 239 ? 31.954 36.803 32.236 1.00 27.42 239 ILE A C 1
ATOM 1562 O O . ILE A 1 239 ? 33.167 36.698 32.415 1.00 27.91 239 ILE A O 1
ATOM 1567 N N . ALA A 1 240 ? 31.420 37.122 31.060 1.00 28.19 240 ALA A N 1
ATOM 1568 C CA . ALA A 1 240 ? 32.249 37.381 29.885 1.00 28.90 240 ALA A CA 1
ATOM 1569 C C . ALA A 1 240 ? 33.179 38.573 30.150 1.00 28.38 240 ALA A C 1
ATOM 1570 O O . ALA A 1 240 ? 34.355 38.545 29.799 1.00 29.44 240 ALA A O 1
ATOM 1572 N N . PHE A 1 241 ? 32.639 39.620 30.765 1.00 28.21 241 PHE A N 1
ATOM 1573 C CA . PHE A 1 241 ? 33.422 40.813 31.095 1.00 26.48 241 PHE A CA 1
ATOM 1574 C C . PHE A 1 241 ? 34.649 40.422 31.918 1.00 27.24 241 PHE A C 1
ATOM 1575 O O . PHE A 1 241 ? 35.771 40.833 31.615 1.00 28.51 241 PHE A O 1
ATOM 1583 N N . LEU A 1 242 ? 34.428 39.605 32.944 1.00 25.60 242 LEU A N 1
ATOM 1584 C CA . LEU A 1 242 ? 35.503 39.158 33.833 1.00 27.11 242 LEU A CA 1
ATOM 1585 C C . LEU A 1 242 ? 36.453 38.124 33.232 1.00 27.74 242 LEU A C 1
ATOM 1586 O O . LEU A 1 242 ? 37.576 37.958 33.709 1.00 28.15 242 LEU A O 1
ATOM 1591 N N . ALA A 1 243 ? 36.003 37.430 32.192 1.00 27.83 243 ALA A N 1
ATOM 1592 C CA . ALA A 1 243 ? 36.827 36.416 31.539 1.00 29.70 243 ALA A CA 1
ATOM 1593 C C . ALA A 1 243 ? 37.666 37.028 30.415 1.00 29.69 243 ALA A C 1
ATOM 1594 O O . ALA A 1 243 ? 38.553 36.374 29.860 1.00 28.44 243 ALA A O 1
ATOM 1596 N N . ASP A 1 244 ? 37.378 38.284 30.091 1.00 30.53 244 ASP A N 1
ATOM 1597 C CA . ASP A 1 244 ? 38.066 38.999 29.018 1.00 31.15 244 ASP A CA 1
ATOM 1598 C C . ASP A 1 244 ? 39.056 40.044 29.549 1.00 31.83 244 ASP A C 1
ATOM 1599 O O . ASP A 1 244 ? 38.658 41.086 30.069 1.00 30.40 244 ASP A O 1
ATOM 1604 N N . ARG A 1 245 ? 40.349 39.763 29.406 1.00 32.75 245 ARG A N 1
ATOM 1605 C CA . ARG A 1 245 ? 41.381 40.681 29.879 1.00 33.36 245 ARG A CA 1
ATOM 1606 C C . ARG A 1 245 ? 41.311 42.044 29.207 1.00 32.75 245 ARG A C 1
ATOM 1607 O O . ARG A 1 245 ? 41.666 43.056 29.811 1.00 31.88 245 ARG A O 1
ATOM 1615 N N . LYS A 1 246 ? 40.847 42.075 27.963 1.00 32.52 246 LYS A N 1
ATOM 1616 C CA . LYS A 1 246 ? 40.734 43.338 27.245 1.00 32.71 246 LYS A CA 1
ATOM 1617 C C . LYS A 1 246 ? 39.785 44.288 27.975 1.00 32.61 246 LYS A C 1
ATOM 1618 O O . LYS A 1 246 ? 39.925 45.505 27.877 1.00 33.93 246 LYS A O 1
ATOM 1624 N N . THR A 1 247 ? 38.824 43.740 28.714 1.00 29.97 247 THR A N 1
ATOM 1625 C CA . THR A 1 247 ? 37.880 44.594 29.421 1.00 29.19 247 THR A CA 1
ATOM 1626 C C . THR A 1 247 ? 38.045 44.670 30.942 1.00 29.70 247 THR A C 1
ATOM 1627 O O . THR A 1 247 ? 37.593 45.634 31.560 1.00 28.51 247 THR A O 1
ATOM 1631 N N . SER A 1 248 ? 38.708 43.687 31.548 1.00 27.87 248 SER A N 1
ATOM 1632 C CA . SER A 1 248 ? 38.845 43.687 33.006 1.00 28.19 248 SER A CA 1
ATOM 1633 C C . SER A 1 248 ? 40.173 43.205 33.578 1.00 28.80 248 SER A C 1
ATOM 1634 O O . SER A 1 248 ? 40.212 42.796 34.742 1.00 28.09 248 SER A O 1
ATOM 1637 N N . SER A 1 249 ? 41.251 43.253 32.801 1.00 27.03 249 SER A N 1
ATOM 1638 C CA . SER A 1 249 ? 42.529 42.740 33.288 1.00 28.27 249 SER A CA 1
ATOM 1639 C C . SER A 1 249 ? 42.953 43.171 34.692 1.00 27.34 249 SER A C 1
ATOM 1640 O O . SER A 1 249 ? 43.477 42.359 35.453 1.00 27.10 249 SER A O 1
ATOM 1643 N N . TYR A 1 250 ? 42.718 44.429 35.049 1.00 27.69 250 TYR A N 1
ATOM 1644 C CA . TYR A 1 250 ? 43.129 44.909 36.362 1.00 27.60 250 TYR A CA 1
ATOM 1645 C C . TYR A 1 250 ? 42.172 44.577 37.507 1.00 28.38 250 TYR A C 1
ATOM 1646 O O . TYR A 1 250 ? 42.416 44.952 38.652 1.00 29.07 250 TYR A O 1
ATOM 1655 N N . ILE A 1 251 ? 41.082 43.882 37.204 1.00 27.53 251 ILE A N 1
ATOM 1656 C CA . ILE A 1 251 ? 40.147 43.477 38.248 1.00 27.82 251 ILE A CA 1
ATOM 1657 C C . ILE A 1 251 ? 40.639 42.113 38.726 1.00 27.49 251 ILE A C 1
ATOM 1658 O O . ILE A 1 251 ? 40.754 41.172 37.939 1.00 28.67 251 ILE A O 1
ATOM 1663 N N . ILE A 1 252 ? 40.949 42.016 40.013 1.00 27.61 252 ILE A N 1
ATOM 1664 C CA . ILE A 1 252 ? 41.460 40.772 40.574 1.00 27.68 252 ILE A CA 1
ATOM 1665 C C . ILE A 1 252 ? 40.942 40.436 41.972 1.00 27.39 252 ILE A C 1
ATOM 1666 O O . ILE A 1 252 ? 41.056 41.239 42.899 1.00 26.53 252 ILE A O 1
ATOM 1671 N N . GLY A 1 253 ? 40.384 39.233 42.104 1.00 27.42 253 GLY A N 1
ATOM 1672 C CA . GLY A 1 253 ? 39.872 38.761 43.381 1.00 26.44 253 GLY A CA 1
ATOM 1673 C C . GLY A 1 253 ? 38.643 39.485 43.889 1.00 27.35 253 GLY A C 1
ATOM 1674 O O . GLY A 1 253 ? 38.301 39.385 45.066 1.00 27.01 253 GLY A O 1
ATOM 1675 N N . HIS A 1 254 ? 37.964 40.199 42.999 1.00 26.00 254 HIS A N 1
ATOM 1676 C CA . HIS A 1 254 ? 36.780 40.954 43.382 1.00 25.80 254 HIS A CA 1
ATOM 1677 C C . HIS A 1 254 ? 35.484 40.140 43.386 1.00 26.53 254 HIS A C 1
ATOM 1678 O O . HIS A 1 254 ? 35.311 39.223 42.583 1.00 27.24 254 HIS A O 1
ATOM 1685 N N . GLN A 1 255 ? 34.590 40.467 44.316 1.00 26.98 255 GLN A N 1
ATOM 1686 C CA . GLN A 1 255 ? 33.283 39.819 44.398 1.00 26.46 255 GLN A CA 1
ATOM 1687 C C . GLN A 1 255 ? 32.301 40.792 43.746 1.00 26.54 255 GLN A C 1
ATOM 1688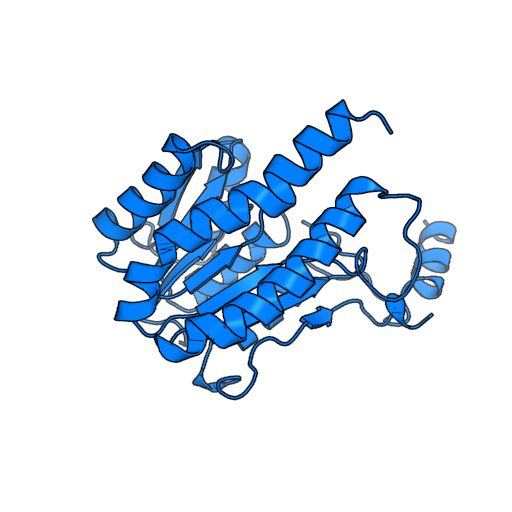 O O . GLN A 1 255 ? 31.814 41.723 44.382 1.00 27.64 255 GLN A O 1
ATOM 1694 N N . LEU A 1 256 ? 32.016 40.569 42.470 1.00 26.43 256 LEU A N 1
ATOM 1695 C CA . LEU A 1 256 ? 31.128 41.448 41.721 1.00 27.09 256 LEU A CA 1
ATOM 1696 C C . LEU A 1 256 ? 29.658 41.094 41.933 1.00 27.68 256 LEU A C 1
ATOM 1697 O O . LEU A 1 256 ? 29.190 40.049 41.488 1.00 28.21 256 LEU A O 1
ATOM 1702 N N . VAL A 1 257 ? 28.934 41.971 42.623 1.00 29.03 257 VAL A N 1
ATOM 1703 C CA . VAL A 1 257 ? 27.516 41.752 42.890 1.00 26.48 257 VAL A CA 1
ATOM 1704 C C . VAL A 1 257 ? 26.678 42.205 41.694 1.00 28.43 257 VAL A C 1
ATOM 1705 O O . VAL A 1 257 ? 26.836 43.327 41.197 1.00 26.56 257 VAL A O 1
ATOM 1709 N N . VAL A 1 258 ? 25.796 41.320 41.238 1.00 26.24 258 VAL A N 1
ATOM 1710 C CA . VAL A 1 258 ? 24.918 41.594 40.103 1.00 27.53 258 VAL A CA 1
ATOM 1711 C C . VAL A 1 258 ? 23.526 41.210 40.590 1.00 28.60 258 VAL A C 1
ATOM 1712 O O . VAL A 1 258 ? 23.047 40.108 40.318 1.00 28.59 258 VAL A O 1
ATOM 1716 N N . ASP A 1 259 ? 22.874 42.128 41.304 1.00 29.26 259 ASP A N 1
ATOM 1717 C CA . ASP A 1 259 ? 21.572 41.831 41.898 1.00 28.88 259 ASP A CA 1
ATOM 1718 C C . ASP A 1 259 ? 20.466 42.871 41.741 1.00 29.53 259 ASP A C 1
ATOM 1719 O O . ASP A 1 259 ? 19.514 42.871 42.524 1.00 28.23 259 ASP A O 1
ATOM 1724 N N . GLY A 1 260 ? 20.575 43.751 40.752 1.00 28.22 260 GLY A N 1
ATOM 1725 C CA . GLY A 1 260 ? 19.544 44.762 40.578 1.00 29.38 260 GLY A CA 1
ATOM 1726 C C . GLY A 1 260 ? 19.390 45.661 41.798 1.00 29.72 260 GLY A C 1
ATOM 1727 O O . GLY A 1 260 ? 18.405 46.404 41.919 1.00 27.32 260 GLY A O 1
ATOM 1728 N N . GLY A 1 261 ? 20.365 45.590 42.707 1.00 29.31 261 GLY A N 1
ATOM 1729 C CA . GLY A 1 261 ? 20.340 46.412 43.908 1.00 28.44 261 GLY A CA 1
ATOM 1730 C C . GLY A 1 261 ? 19.701 45.794 45.146 1.00 29.77 261 GLY A C 1
ATOM 1731 O O . GLY A 1 261 ? 19.685 46.416 46.213 1.00 29.70 261 GLY A O 1
ATOM 1732 N N . SER A 1 262 ? 19.193 44.573 45.020 1.00 28.10 262 SER A N 1
ATOM 1733 C CA . SER A 1 262 ? 18.520 43.888 46.126 1.00 30.41 262 SER A CA 1
ATOM 1734 C C . SER A 1 262 ? 19.250 43.830 47.463 1.00 30.32 262 SER A C 1
ATOM 1735 O O . SER A 1 262 ? 18.651 44.078 48.506 1.00 29.66 262 SER A O 1
ATOM 1738 N N . SER A 1 263 ? 20.534 43.489 47.437 1.00 28.91 263 SER A N 1
ATOM 1739 C CA . SER A 1 263 ? 21.313 43.375 48.666 1.00 31.26 263 SER A CA 1
ATOM 1740 C C . SER A 1 263 ? 21.523 44.699 49.398 1.00 31.52 263 SER A C 1
ATOM 1741 O O . SER A 1 263 ? 21.918 44.706 50.564 1.00 30.09 263 SER A O 1
ATOM 1744 N N . LEU A 1 264 ? 21.263 45.810 48.718 1.00 30.88 264 LEU A N 1
ATOM 1745 C CA . LEU A 1 264 ? 21.433 47.129 49.317 1.00 32.79 264 LEU A CA 1
ATOM 1746 C C . LEU A 1 264 ? 20.208 47.581 50.109 1.00 35.87 264 LEU A C 1
ATOM 1747 O O . LEU A 1 264 ? 20.247 48.597 50.800 1.00 34.24 264 LEU A O 1
ATOM 1752 N N . ILE A 1 265 ? 19.121 46.824 50.003 1.00 38.99 265 ILE A N 1
ATOM 1753 C CA . ILE A 1 265 ? 17.889 47.154 50.708 1.00 44.09 265 ILE A CA 1
ATOM 1754 C C . ILE A 1 265 ? 17.864 46.547 52.106 1.00 47.62 265 ILE A C 1
ATOM 1755 O O . ILE A 1 265 ? 17.423 45.384 52.228 1.00 50.03 265 ILE A O 1
#

InterPro domains:
  IPR002347 Short-chain dehydrogenase/reductase SDR [PF13561] (15-262)
  IPR002347 Short-chain dehydrogenase/reductase SDR [PR00080] (85-96)
  IPR002347 Short-chain dehydrogenase/reductase SDR [PR00080] (141-149)
  IPR002347 Short-chain dehydrogenase/reductase SDR [PR00080] (162-181)
  IPR002347 Short-chain dehydrogenase/reductase SDR [PR00081] (8-25)
  IPR002347 Short-chain dehydrogenase/reductase SDR [PR00081] (85-96)
  IPR002347 Short-chain dehydrogenase/reductase SDR [PR00081] (135-151)
  IPR002347 Short-chain dehydrogenase/reductase SDR [PR00081] (162-181)
  IPR002347 Short-chain dehydrogenase/reductase SDR [PR00081] (183-200)
  IPR002347 Short-chain dehydrogenase/reductase SDR [PR00081] (225-245)
  IPR020904 Short-chain dehydrogenase/reductase, conserved site [PS00061] (149-177)
  IPR036291 NAD(P)-binding domain superfamily [SSF51735] (3-267)

Solvent-accessible surface area: 11323 Å² total; per-residue (Å²): 126,55,8,51,138,83,2,0,1,0,1,26,0,12,85,9,26,0,28,8,0,0,22,22,0,4,134,28,26,0,65,0,0,0,3,13,146,116,53,154,148,2,68,78,0,54,86,72,0,49,90,47,68,20,60,93,128,30,11,2,45,7,82,16,38,18,36,57,97,73,5,7,60,81,0,15,63,35,0,44,67,135,31,60,75,0,5,1,0,0,4,22,6,62,148,46,113,122,36,74,80,66,32,31,48,61,7,32,163,1,5,55,30,1,3,140,52,0,30,77,55,0,32,94,34,128,1,13,3,0,1,9,2,12,31,11,13,44,193,90,90,30,106,122,117,55,44,64,12,84,0,6,45,34,3,13,85,32,0,95,84,19,0,122,86,11,49,145,95,17,0,2,0,1,0,0,3,15,15,99,48,44,97,60,164,186,83,93,82,59,74,23,118,135,59,5,68,58,15,99,51,19,54,2,100,69,2,1,91,27,0,0,67,2,5,5,81,157,71,5,57,212,51,67,11,97,34,38,75,32,14,38,20,20,46,157,153

B-factor: mean 36.56, std 9.11, range [22.71, 67.78]

Sequence (237 aa):
TRFAEKVAIITGSSNGIGRATAVLFAREGAKVTITGRHAERLEETRQQILAAGVSEQNVNSVVADVTTDAGQDEILSTTLGKFGKLDILVNNAGQSIESYDATLNLNLRSVIALTKKAVPHLSSTKGEIVNISSIASGLHATPDFPYYSIAKAAIDQYTRNTAIDLIQHGIRVNSISPGLVATGFYSTMATMKECVPAGVMGQPQDIAEVIAFLADRKTSSYIIGHQLVVDGGSSLI

Secondary structure (DSSP, 8-state):
-TTTT-EEEETTTTSHHHHHHHHHHHHTT-EEEEEES-HHHHHHHHHHHHHTT--GGGEEEEE--TTSHHHHHHHHHHHHHHHS---EEEE-----HHHHHHHHIIIIIHHHHHHHHHHHHHHHHT-EEEEE--TTSSSS--TTSHHHHHHHHHHHHHHHHHHHHHGGGT-EEEEEEE--B----HHHHHHHHHH-TTSS-B-HHHHHHHHHHHH-HHHHTT--S-EEEESTTGGG-

Organism: Caenorhabditis elegans (NCBI:txid6239)

CATH classification: 3.40.50.720